Protein AF-A0A958XWA6-F1 (afdb_monomer_lite)

Secondary structure (DSSP, 8-state):
----------SSHHHHHHHHTTSPPGGGPPP-EEEEEEETTBGGGHHHHHHTHHHHTTTT-EEEEEEE-TTTTTTS-EEEEEEETTTHHHHHHHHHHHHHHHTSGGGTT-EEEEEEEEETTTHHHHHHHHHHHHHTTSS---GGGEEEEEE-TTS-HHHHHHHHTTT-SEEEEE--HHHHHHHGGGGG---TTSSEEEEEE---

Sequence (204 aa):
SNIYVDTLVSPSFTSSVAQIIQLPGVAGTENNLLIFEFSKNKPDRLVDIIDNFKLTRSVDFDMLILGSSERGYGLKQQIHIWITANDYHNANLMILLAYIILGHRDWSKGQIKIFAVYPEDTIQDEKERLFRLIEAGQLPISPNNIELITQKQELSVRSIVNEKSQDADLTIIGFREEMVKHAGKEIFEDYEAVGNVLFVNTAE

Radius of gyration: 17.5 Å; chains: 1; bounding box: 38×38×50 Å

Foldseek 3Di:
DPDDDDDDDDPDLLRVLLVVQPDADPPPDGAAADEAEDELVCRVCVLVVLVCVVVNLVRQHKYKYKHAYPCALPQLAEEEEEAEPPFLVQQQVLQVVVVVSCPDPSNVNHDYAYEYEYEPVCQVVVVVVVVVCVVVVVHVDDPVRYDYHYDDPVDDPLNVCLVPALVGSEYEYEDDPVCCVPVNSVVVHDNVSHHMYMYIDGGD

pLDDT: mean 90.89, std 5.84, range [53.5, 98.25]

Structure (mmCIF, N/CA/C/O backbone):
data_AF-A0A958XWA6-F1
#
_entry.id   AF-A0A958XWA6-F1
#
loop_
_atom_site.group_PDB
_atom_site.id
_atom_site.type_symbol
_atom_site.label_atom_id
_atom_site.label_alt_id
_atom_site.label_comp_id
_atom_site.label_asym_id
_atom_site.label_entity_id
_atom_site.label_seq_id
_atom_site.pdbx_PDB_ins_code
_atom_site.Cartn_x
_atom_site.Cartn_y
_atom_site.Cartn_z
_atom_site.occupancy
_atom_site.B_iso_or_equiv
_atom_site.auth_seq_id
_atom_site.auth_comp_id
_atom_site.auth_asym_id
_atom_site.auth_atom_id
_atom_site.pdbx_PDB_model_num
ATOM 1 N N . SER A 1 1 ? -1.198 19.281 -18.858 1.00 53.50 1 SER A N 1
ATOM 2 C CA . SER A 1 1 ? -1.075 17.864 -18.477 1.00 53.50 1 SER A CA 1
ATOM 3 C C . SER A 1 1 ? 0.385 17.642 -18.156 1.00 53.50 1 SER A C 1
ATOM 5 O O . SER A 1 1 ? 1.196 17.928 -19.026 1.00 53.50 1 SER A O 1
ATOM 7 N N . ASN A 1 2 ? 0.717 17.251 -16.925 1.00 79.19 2 ASN A N 1
ATOM 8 C CA . ASN A 1 2 ? 2.103 17.121 -16.444 1.00 79.19 2 ASN A CA 1
ATOM 9 C C . ASN A 1 2 ? 2.588 15.663 -16.541 1.00 79.19 2 ASN A C 1
ATOM 11 O O . ASN A 1 2 ? 3.310 15.190 -15.673 1.00 79.19 2 ASN A O 1
ATOM 15 N N . ILE A 1 3 ? 2.111 14.928 -17.549 1.00 84.25 3 ILE A N 1
ATOM 16 C CA . ILE A 1 3 ? 2.456 13.521 -17.766 1.00 84.25 3 ILE A CA 1
ATOM 17 C C . ILE A 1 3 ? 3.478 13.471 -18.894 1.00 84.25 3 ILE A C 1
ATOM 19 O O . ILE A 1 3 ? 3.210 13.966 -19.991 1.00 84.25 3 ILE A O 1
ATOM 23 N N . TYR A 1 4 ? 4.620 12.855 -18.612 1.00 86.12 4 TYR A N 1
ATOM 24 C CA . TYR A 1 4 ? 5.653 12.554 -19.591 1.00 86.12 4 TYR A CA 1
ATOM 25 C C . TYR A 1 4 ? 5.595 11.065 -19.902 1.00 86.12 4 TYR A C 1
ATOM 27 O O . TYR A 1 4 ? 5.497 10.241 -18.996 1.00 86.12 4 TYR A O 1
ATOM 35 N N . VAL A 1 5 ? 5.598 10.735 -21.188 1.00 89.25 5 VAL A N 1
ATOM 36 C CA . VAL A 1 5 ? 5.532 9.355 -21.666 1.00 89.25 5 VAL A CA 1
ATOM 37 C C . VAL A 1 5 ? 6.829 9.064 -22.395 1.00 89.25 5 VAL A C 1
ATOM 39 O O . VAL A 1 5 ? 7.195 9.807 -23.305 1.00 89.25 5 VAL A O 1
ATOM 42 N N . ASP A 1 6 ? 7.495 7.988 -21.993 1.00 87.12 6 ASP A N 1
ATOM 43 C CA . ASP A 1 6 ? 8.724 7.500 -22.612 1.00 87.12 6 ASP A CA 1
ATOM 44 C C . ASP A 1 6 ? 8.567 6.021 -22.999 1.00 87.12 6 ASP A C 1
ATOM 46 O O . ASP A 1 6 ? 7.671 5.325 -22.515 1.00 87.12 6 ASP A O 1
ATOM 50 N N . THR A 1 7 ? 9.394 5.534 -23.920 1.00 90.81 7 THR A N 1
ATOM 51 C CA . THR A 1 7 ? 9.387 4.142 -24.380 1.00 90.81 7 THR A CA 1
ATOM 52 C C . THR A 1 7 ? 10.801 3.590 -24.397 1.00 90.81 7 THR A C 1
ATOM 54 O O . THR A 1 7 ? 11.658 4.057 -25.141 1.00 90.81 7 THR A O 1
ATOM 57 N N . LEU A 1 8 ? 11.010 2.525 -23.627 1.00 90.12 8 LEU A N 1
ATOM 58 C CA . LEU A 1 8 ? 12.285 1.832 -23.514 1.00 90.12 8 LEU A CA 1
ATOM 59 C C . LEU A 1 8 ? 12.169 0.425 -24.110 1.00 90.12 8 LEU A C 1
ATOM 61 O O . LEU A 1 8 ? 11.324 -0.366 -23.693 1.00 90.12 8 LEU A O 1
ATOM 65 N N . VAL A 1 9 ? 13.031 0.098 -25.073 1.00 93.38 9 VAL A N 1
ATOM 66 C CA . VAL A 1 9 ? 13.139 -1.258 -25.630 1.00 93.38 9 VAL A CA 1
ATOM 67 C C . VAL A 1 9 ? 14.355 -1.929 -25.013 1.00 93.38 9 VAL A C 1
ATOM 69 O O . VAL A 1 9 ? 15.459 -1.398 -25.068 1.00 93.38 9 VAL A O 1
ATOM 72 N N . SER A 1 10 ? 14.153 -3.090 -24.400 1.00 92.88 10 SER A N 1
ATOM 73 C CA . SER A 1 10 ? 15.187 -3.784 -23.637 1.00 92.88 10 SER A CA 1
ATOM 74 C C . SER A 1 10 ? 15.047 -5.301 -23.744 1.00 92.88 10 SER A C 1
ATOM 76 O O . SER A 1 10 ? 13.936 -5.798 -23.939 1.00 92.88 10 SER A O 1
ATOM 78 N N . PRO A 1 11 ? 16.159 -6.053 -23.646 1.00 92.56 11 PRO A N 1
ATOM 79 C CA . PRO A 1 11 ? 16.166 -7.500 -23.859 1.00 92.56 11 PRO A CA 1
ATOM 80 C C . PRO A 1 11 ? 15.517 -8.301 -22.719 1.00 92.56 11 PRO A C 1
ATOM 82 O O . PRO A 1 11 ? 15.185 -9.467 -22.915 1.00 92.56 11 PRO A O 1
ATOM 85 N N . SER A 1 12 ? 15.346 -7.712 -21.531 1.00 92.94 12 SER A N 1
ATOM 86 C CA . SER A 1 12 ? 14.696 -8.350 -20.378 1.00 92.94 12 SER A CA 1
ATOM 87 C C . SER A 1 12 ? 14.061 -7.331 -19.430 1.00 92.94 12 SER A C 1
ATOM 89 O O . SER A 1 12 ? 14.477 -6.172 -19.396 1.00 92.94 12 SER A O 1
ATOM 91 N N . PHE A 1 13 ? 13.113 -7.777 -18.599 1.00 91.50 13 PHE A N 1
ATOM 92 C CA . PHE A 1 13 ? 12.485 -6.938 -17.572 1.00 91.50 13 PHE A CA 1
ATOM 93 C C . PHE A 1 13 ? 13.516 -6.335 -16.605 1.00 91.50 13 PHE A C 1
ATOM 95 O O . PHE A 1 13 ? 13.517 -5.127 -16.389 1.00 91.50 13 PHE A O 1
ATOM 102 N N . THR A 1 14 ? 14.470 -7.140 -16.125 1.00 92.50 14 THR A N 1
ATOM 103 C CA . THR A 1 14 ? 15.587 -6.675 -15.286 1.00 92.50 14 THR A CA 1
ATOM 104 C C . THR A 1 14 ? 16.382 -5.550 -15.936 1.00 92.50 14 THR A C 1
ATOM 106 O O . THR A 1 14 ? 16.666 -4.541 -15.295 1.00 92.50 14 THR A O 1
ATOM 109 N N . SER A 1 15 ? 16.721 -5.687 -17.223 1.00 93.06 15 SER A N 1
ATOM 110 C CA . SER A 1 15 ? 17.461 -4.640 -17.936 1.00 93.06 15 SER A CA 1
ATOM 111 C C . SER A 1 15 ? 16.638 -3.364 -18.122 1.00 93.06 15 SER A C 1
ATOM 113 O O . SER A 1 15 ? 17.211 -2.276 -18.085 1.00 93.06 15 SER A O 1
ATOM 115 N N . SER A 1 16 ? 15.312 -3.485 -18.263 1.00 92.88 16 SER A N 1
ATOM 116 C CA . SER A 1 16 ? 14.409 -2.335 -18.307 1.00 92.88 16 SER A CA 1
ATOM 117 C C . SER A 1 16 ? 14.377 -1.607 -16.970 1.00 92.88 16 SER A C 1
ATOM 119 O O . SER A 1 16 ? 14.557 -0.394 -16.939 1.00 92.88 16 SER A O 1
ATOM 121 N N . VAL A 1 17 ? 14.202 -2.339 -15.864 1.00 91.56 17 VAL A N 1
ATOM 122 C CA . VAL A 1 17 ? 14.202 -1.764 -14.511 1.00 91.56 17 VAL A CA 1
ATOM 123 C C . VAL A 1 17 ? 15.529 -1.059 -14.236 1.00 91.56 17 VAL A C 1
ATOM 125 O O . VAL A 1 17 ? 15.513 0.096 -13.825 1.00 91.56 17 VAL A O 1
ATOM 128 N N . ALA A 1 18 ? 16.664 -1.695 -14.550 1.00 91.19 18 ALA A N 1
ATOM 129 C CA . ALA A 1 18 ? 18.000 -1.117 -14.370 1.00 91.19 18 ALA A CA 1
ATOM 130 C C . ALA A 1 18 ? 18.192 0.212 -15.116 1.00 91.19 18 ALA A C 1
ATOM 132 O O . ALA A 1 18 ? 18.865 1.106 -14.611 1.00 91.19 18 ALA A O 1
ATOM 133 N N . GLN A 1 19 ? 17.618 0.341 -16.313 1.00 90.94 19 GLN A N 1
ATOM 134 C CA . GLN A 1 19 ? 17.687 1.579 -17.089 1.00 90.94 19 GLN A CA 1
ATOM 135 C C . GLN A 1 19 ? 16.737 2.641 -16.533 1.00 90.94 19 GLN A C 1
ATOM 137 O O . GLN A 1 19 ? 17.148 3.784 -16.373 1.00 90.94 19 GLN A O 1
ATOM 142 N N . ILE A 1 20 ? 15.497 2.269 -16.192 1.00 90.06 20 ILE A N 1
ATOM 143 C CA . ILE A 1 20 ? 14.474 3.201 -15.694 1.00 90.06 20 ILE A CA 1
ATOM 144 C C . ILE A 1 20 ? 14.907 3.860 -14.384 1.00 90.06 20 ILE A C 1
ATOM 146 O O . ILE A 1 20 ? 14.754 5.069 -14.245 1.00 90.06 20 ILE A O 1
ATOM 150 N N . ILE A 1 21 ? 15.489 3.105 -13.447 1.00 88.44 21 ILE A N 1
ATOM 151 C CA . ILE A 1 21 ? 15.942 3.671 -12.165 1.00 88.44 21 ILE A CA 1
ATOM 152 C C . ILE A 1 21 ? 17.076 4.694 -12.323 1.00 88.44 21 ILE A C 1
ATOM 154 O O . ILE A 1 21 ? 17.285 5.515 -11.438 1.00 88.44 21 ILE A O 1
ATOM 158 N N . GLN A 1 22 ? 17.802 4.657 -13.445 1.00 85.12 22 GLN A N 1
ATOM 159 C CA . GLN A 1 22 ? 18.872 5.605 -13.764 1.00 85.12 22 GLN A CA 1
ATOM 160 C C . GLN A 1 22 ? 18.371 6.814 -14.562 1.00 85.12 22 GLN A C 1
ATOM 162 O O . GLN A 1 22 ? 19.138 7.755 -14.781 1.00 85.12 22 GLN A O 1
ATOM 167 N N . LEU A 1 23 ? 17.117 6.801 -15.035 1.00 85.00 23 LEU A N 1
ATOM 168 C CA . LEU A 1 23 ? 16.581 7.919 -15.799 1.00 85.00 23 LEU A CA 1
ATOM 169 C C . LEU A 1 23 ? 16.413 9.136 -14.882 1.00 85.00 23 LEU A C 1
ATOM 171 O O . LEU A 1 23 ? 15.787 9.028 -13.822 1.00 85.00 23 LEU A O 1
ATOM 175 N N . PRO A 1 24 ? 16.930 10.309 -15.290 1.00 80.81 24 PRO A N 1
ATOM 176 C CA . PRO A 1 24 ? 16.697 11.530 -14.544 1.00 80.81 24 PRO A CA 1
ATOM 177 C C . PRO A 1 24 ? 15.202 11.839 -14.555 1.00 80.81 24 PRO A C 1
ATOM 179 O O . PRO A 1 24 ? 14.510 11.622 -15.554 1.00 80.81 24 PRO A O 1
ATOM 182 N N . GLY A 1 25 ? 14.697 12.365 -13.444 1.00 81.31 25 GLY A N 1
ATOM 183 C CA . GLY A 1 25 ? 13.327 12.846 -13.424 1.00 81.31 25 GLY A CA 1
ATOM 184 C C . GLY A 1 25 ? 13.161 14.086 -14.308 1.00 81.31 25 GLY A C 1
ATOM 185 O O . GLY A 1 25 ? 14.119 14.701 -14.796 1.00 81.31 25 GLY A O 1
ATOM 186 N N . VAL A 1 26 ? 11.910 14.431 -14.586 1.00 80.06 26 VAL A N 1
ATOM 187 C CA . VAL A 1 26 ? 11.597 15.473 -15.563 1.00 80.06 26 VAL A CA 1
ATOM 188 C C . VAL A 1 26 ? 11.589 16.848 -14.903 1.00 80.06 26 VAL A C 1
ATOM 190 O O . VAL A 1 26 ? 11.189 16.998 -13.757 1.00 80.06 26 VAL A O 1
ATOM 193 N N . ALA A 1 27 ? 12.011 17.878 -15.639 1.00 76.94 27 ALA A N 1
ATOM 194 C CA . ALA A 1 27 ? 11.966 19.275 -15.196 1.00 76.94 27 ALA A CA 1
ATOM 195 C C . ALA A 1 27 ? 12.793 19.584 -13.928 1.00 76.94 27 ALA A C 1
ATOM 197 O O . ALA A 1 27 ? 12.472 20.511 -13.188 1.00 76.94 27 ALA A O 1
ATOM 198 N N . GLY A 1 28 ? 13.887 18.845 -13.707 1.00 73.06 28 GLY A N 1
ATOM 199 C CA . GLY A 1 28 ? 14.827 19.100 -12.611 1.00 73.06 28 GLY A CA 1
ATOM 200 C C . GLY A 1 28 ? 14.387 18.550 -11.254 1.00 73.06 28 GLY A C 1
ATOM 201 O O . GLY A 1 28 ? 15.041 18.837 -10.257 1.00 73.06 28 GLY A O 1
ATOM 202 N N . THR A 1 29 ? 13.305 17.769 -11.205 1.00 79.12 29 THR A N 1
ATOM 203 C CA . THR A 1 29 ? 12.927 16.986 -10.023 1.00 79.12 29 THR A CA 1
ATOM 204 C C . THR A 1 29 ? 13.393 15.554 -10.199 1.00 79.12 29 THR A C 1
ATOM 206 O O . THR A 1 29 ? 13.187 14.986 -11.267 1.00 79.12 29 THR A O 1
ATOM 209 N N . GLU A 1 30 ? 13.991 14.967 -9.170 1.00 84.00 30 GLU A N 1
ATOM 210 C CA . GLU A 1 30 ? 14.346 13.548 -9.167 1.00 84.00 30 GLU A CA 1
ATOM 211 C C . GLU A 1 30 ? 13.093 12.674 -9.036 1.00 84.00 30 GLU A C 1
ATOM 213 O O . GLU A 1 30 ? 12.082 13.087 -8.463 1.00 84.00 30 GLU A O 1
ATOM 218 N N . ASN A 1 31 ? 13.155 11.463 -9.589 1.00 87.44 31 ASN A N 1
ATOM 219 C CA . ASN A 1 31 ? 12.149 10.447 -9.302 1.00 87.44 31 ASN A CA 1
ATOM 220 C C . ASN A 1 31 ? 12.345 9.990 -7.852 1.00 87.44 31 ASN A C 1
ATOM 222 O O . ASN A 1 31 ? 13.478 9.862 -7.407 1.00 87.44 31 ASN A O 1
ATOM 226 N N . ASN A 1 32 ? 11.262 9.761 -7.116 1.00 88.06 32 ASN A N 1
ATOM 227 C CA . ASN A 1 32 ? 11.315 9.323 -5.717 1.00 88.06 32 ASN A CA 1
ATOM 228 C C . ASN A 1 32 ? 10.487 8.061 -5.453 1.00 88.06 32 ASN A C 1
ATOM 230 O O . ASN A 1 32 ? 10.493 7.545 -4.341 1.00 88.06 32 ASN A O 1
ATOM 234 N N . LEU A 1 33 ? 9.738 7.591 -6.454 1.00 91.31 33 LEU A N 1
ATOM 235 C CA . LEU A 1 33 ? 8.771 6.520 -6.298 1.00 91.31 33 LEU A CA 1
ATOM 236 C C . LEU A 1 33 ? 8.651 5.704 -7.586 1.00 91.31 33 LEU A C 1
ATOM 238 O O . LEU A 1 33 ? 8.542 6.258 -8.683 1.00 91.31 33 LEU A O 1
ATOM 242 N N . LEU A 1 34 ? 8.628 4.381 -7.442 1.00 92.88 34 LEU A N 1
ATOM 243 C CA . LEU A 1 34 ? 8.458 3.420 -8.524 1.00 92.88 34 LEU A CA 1
ATOM 244 C C . LEU A 1 34 ? 7.193 2.589 -8.294 1.00 92.88 34 LEU A C 1
ATOM 246 O O . LEU A 1 34 ? 7.010 2.007 -7.227 1.00 92.88 34 LEU A O 1
ATOM 250 N N . ILE A 1 35 ? 6.322 2.522 -9.303 1.00 95.00 35 ILE A N 1
ATOM 251 C CA . ILE A 1 35 ? 5.070 1.755 -9.243 1.00 95.00 35 ILE A CA 1
ATOM 252 C C . ILE A 1 35 ? 5.141 0.587 -10.215 1.00 95.00 35 ILE A C 1
ATOM 254 O O . ILE A 1 35 ? 5.363 0.779 -11.410 1.00 95.00 35 ILE A O 1
ATOM 258 N N . PHE A 1 36 ? 4.872 -0.608 -9.706 1.00 95.31 36 PHE A N 1
ATOM 259 C CA . PHE A 1 36 ? 4.622 -1.801 -10.501 1.00 95.31 36 PHE A CA 1
ATOM 260 C C . PHE A 1 36 ? 3.163 -2.225 -10.400 1.00 95.31 36 PHE A C 1
ATOM 262 O O . PHE A 1 36 ? 2.474 -1.906 -9.434 1.00 95.31 36 PHE A O 1
ATOM 269 N N . GLU A 1 37 ? 2.704 -2.997 -11.377 1.00 95.75 37 GLU A N 1
ATOM 270 C CA . GLU A 1 37 ? 1.385 -3.617 -11.361 1.00 95.75 37 GLU A CA 1
ATOM 271 C C . GLU A 1 37 ? 1.508 -5.105 -11.694 1.00 95.75 37 GLU A C 1
ATOM 273 O O . GLU A 1 37 ? 2.261 -5.494 -12.591 1.00 95.75 37 GLU A O 1
ATOM 278 N N . PHE A 1 38 ? 0.724 -5.932 -11.005 1.00 95.81 38 PHE A N 1
ATOM 279 C CA . PHE A 1 38 ? 0.436 -7.300 -11.415 1.00 95.81 38 PHE A CA 1
ATOM 280 C C . PHE A 1 38 ? -1.067 -7.575 -11.315 1.00 95.81 38 PHE A C 1
ATOM 282 O O . PHE A 1 38 ? -1.765 -7.023 -10.467 1.00 95.81 38 PHE A O 1
ATOM 289 N N . SER A 1 39 ? -1.566 -8.473 -12.165 1.00 94.88 39 SER A N 1
ATOM 290 C CA . SER A 1 39 ? -2.948 -8.942 -12.073 1.00 94.88 39 SER A CA 1
ATOM 291 C C . SER A 1 39 ? -3.057 -10.036 -11.018 1.00 94.88 39 SER A C 1
ATOM 293 O O . SER A 1 39 ? -2.362 -11.048 -11.107 1.00 94.88 39 SER A O 1
ATOM 295 N N . LYS A 1 40 ? -3.989 -9.896 -10.072 1.00 93.69 40 LYS A N 1
ATOM 296 C CA . LYS A 1 40 ? -4.286 -10.938 -9.074 1.00 93.69 40 LYS A CA 1
ATOM 297 C C . LYS A 1 40 ? -4.842 -12.221 -9.702 1.00 93.69 40 LYS A C 1
ATOM 299 O O . LYS A 1 40 ? -4.642 -13.299 -9.161 1.00 93.69 40 LYS A O 1
ATOM 304 N N . ASN A 1 41 ? -5.491 -12.122 -10.865 1.00 91.31 41 ASN A N 1
ATOM 305 C CA . ASN A 1 41 ? -5.991 -13.287 -11.604 1.00 91.31 41 ASN A CA 1
ATOM 306 C C . ASN A 1 41 ? -4.888 -14.043 -12.346 1.00 91.31 41 ASN A C 1
ATOM 308 O O . ASN A 1 41 ? -5.034 -15.230 -12.635 1.00 91.31 41 ASN A O 1
ATOM 312 N N . LYS A 1 42 ? -3.813 -13.340 -12.716 1.00 92.12 42 LYS A N 1
ATOM 313 C CA . LYS A 1 42 ? -2.677 -13.904 -13.441 1.00 92.12 42 LYS A CA 1
ATOM 314 C C . LYS A 1 42 ? -1.365 -13.331 -12.892 1.00 92.12 42 LYS A C 1
ATOM 316 O O . LYS A 1 42 ? -0.739 -12.494 -13.550 1.00 92.12 42 LYS A O 1
ATOM 321 N N . PRO A 1 43 ? -0.937 -13.778 -11.697 1.00 92.50 43 PRO A N 1
ATOM 322 C CA . PRO A 1 43 ? 0.224 -13.228 -11.004 1.00 92.50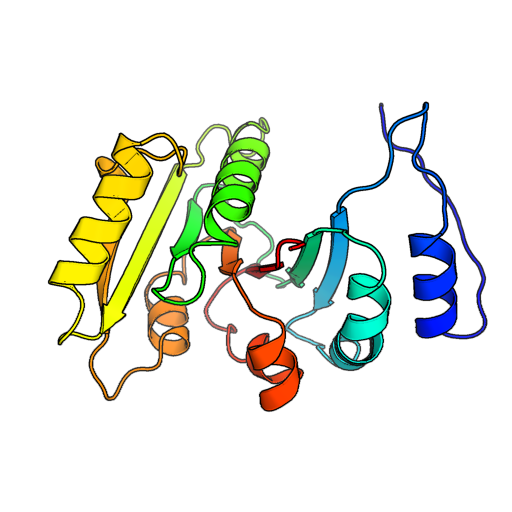 43 PRO A CA 1
ATOM 323 C C . PRO A 1 43 ? 1.567 -13.730 -11.563 1.00 92.50 43 PRO A C 1
ATOM 325 O O . PRO A 1 43 ? 2.596 -13.516 -10.936 1.00 92.50 43 PRO A O 1
ATOM 328 N N . ASP A 1 44 ? 1.601 -14.358 -12.747 1.00 90.00 44 ASP A N 1
ATOM 329 C CA . ASP A 1 44 ? 2.812 -14.948 -13.346 1.00 90.00 44 ASP A CA 1
ATOM 330 C C . ASP A 1 44 ? 4.007 -13.979 -13.390 1.00 90.00 44 ASP A C 1
ATOM 332 O O . ASP A 1 44 ? 5.146 -14.393 -13.212 1.00 90.00 44 ASP A O 1
ATOM 336 N N . ARG A 1 45 ? 3.748 -12.681 -13.607 1.00 87.06 45 ARG A N 1
ATOM 337 C CA . ARG A 1 45 ? 4.778 -11.627 -13.694 1.00 87.06 45 ARG A CA 1
ATOM 338 C C . ARG A 1 45 ? 5.159 -11.000 -12.356 1.00 87.06 45 ARG A C 1
ATOM 340 O O . ARG A 1 45 ? 6.061 -10.170 -12.312 1.00 87.06 45 ARG A O 1
ATOM 347 N N . LEU A 1 46 ? 4.496 -11.376 -11.264 1.00 93.75 46 LEU A N 1
ATOM 348 C CA . LEU A 1 46 ? 4.862 -10.898 -9.934 1.00 93.75 46 LEU A CA 1
ATOM 349 C C . LEU A 1 46 ? 6.298 -11.310 -9.593 1.00 93.75 46 LEU A C 1
ATOM 351 O O . LEU A 1 46 ? 7.039 -10.508 -9.037 1.00 93.75 46 LEU A O 1
ATOM 355 N N . VAL A 1 47 ? 6.717 -12.517 -9.994 1.00 92.50 47 VAL A N 1
ATOM 356 C CA . VAL A 1 47 ? 8.088 -12.998 -9.771 1.00 92.50 47 VAL A CA 1
ATOM 357 C C . VAL A 1 47 ? 9.131 -12.072 -10.398 1.00 92.50 47 VAL A C 1
ATOM 359 O O . VAL A 1 47 ? 10.116 -11.760 -9.742 1.00 92.50 47 VAL A O 1
ATOM 362 N N . ASP A 1 48 ? 8.868 -11.528 -11.592 1.00 92.38 48 ASP A N 1
ATOM 363 C CA . ASP A 1 48 ? 9.778 -10.584 -12.247 1.00 92.38 48 ASP A CA 1
ATOM 364 C C . ASP A 1 48 ? 9.936 -9.303 -11.413 1.00 92.38 48 ASP A C 1
ATOM 366 O O . ASP A 1 48 ? 11.032 -8.755 -11.309 1.00 92.38 48 ASP A O 1
ATOM 370 N N . ILE A 1 49 ? 8.861 -8.824 -10.779 1.00 93.44 49 ILE A N 1
ATOM 371 C CA . ILE A 1 49 ? 8.911 -7.660 -9.882 1.00 93.44 49 ILE A CA 1
ATOM 372 C C . ILE A 1 49 ? 9.729 -8.000 -8.626 1.00 93.44 49 ILE A C 1
ATOM 374 O O . ILE A 1 49 ? 10.584 -7.214 -8.220 1.00 93.44 49 ILE A O 1
ATOM 378 N N . ILE A 1 50 ? 9.506 -9.179 -8.036 1.00 92.94 50 ILE A N 1
ATOM 379 C CA . ILE A 1 50 ? 10.158 -9.598 -6.785 1.00 92.94 50 ILE A CA 1
ATOM 380 C C . ILE A 1 50 ? 11.648 -9.877 -6.979 1.00 92.94 50 ILE A C 1
ATOM 382 O O . ILE A 1 50 ? 12.466 -9.424 -6.178 1.00 92.94 50 ILE A O 1
ATOM 386 N N . ASP A 1 51 ? 12.025 -10.543 -8.067 1.00 90.31 51 ASP A N 1
ATOM 387 C CA . ASP A 1 51 ? 13.423 -10.828 -8.397 1.00 90.31 51 ASP A CA 1
ATOM 388 C C . ASP A 1 51 ? 14.230 -9.538 -8.606 1.00 90.31 51 ASP A C 1
ATOM 390 O O . ASP A 1 51 ? 15.428 -9.483 -8.317 1.00 90.31 51 ASP A O 1
ATOM 394 N N . ASN A 1 52 ? 13.564 -8.469 -9.052 1.00 89.94 52 ASN A N 1
ATOM 395 C CA . ASN A 1 52 ? 14.167 -7.155 -9.255 1.00 89.94 52 ASN A CA 1
ATOM 396 C C . ASN A 1 52 ? 14.018 -6.207 -8.055 1.00 89.94 52 ASN A C 1
ATOM 398 O O . ASN A 1 52 ? 14.550 -5.100 -8.101 1.00 89.94 52 ASN A O 1
ATOM 402 N N . PHE A 1 53 ? 13.399 -6.645 -6.955 1.00 88.25 53 PHE A N 1
ATOM 403 C CA . PHE A 1 53 ? 13.203 -5.829 -5.752 1.00 88.25 53 PHE A CA 1
ATOM 404 C C . PHE A 1 53 ? 14.525 -5.284 -5.183 1.00 88.25 53 PHE A C 1
ATOM 406 O O . PHE A 1 53 ? 14.630 -4.124 -4.795 1.00 88.25 53 PHE A O 1
ATOM 413 N N . LYS A 1 54 ? 15.591 -6.097 -5.178 1.00 84.56 54 LYS A N 1
ATOM 414 C CA . LYS A 1 54 ? 16.920 -5.655 -4.707 1.00 84.56 54 LYS A CA 1
ATOM 415 C C . LYS A 1 54 ? 17.533 -4.573 -5.593 1.00 84.56 54 LYS A C 1
ATOM 417 O O . LYS A 1 54 ? 18.257 -3.716 -5.100 1.00 84.56 54 LYS A O 1
ATOM 422 N N . LEU A 1 55 ? 17.274 -4.636 -6.897 1.00 85.19 55 LEU A N 1
ATOM 423 C CA . LEU A 1 55 ? 17.773 -3.651 -7.849 1.00 85.19 55 LEU A CA 1
ATOM 424 C C . LEU A 1 55 ? 17.043 -2.319 -7.656 1.00 85.19 55 LEU A C 1
ATOM 426 O O . LEU A 1 55 ? 17.686 -1.276 -7.627 1.00 85.19 55 LEU A O 1
ATOM 430 N N . THR A 1 56 ? 15.726 -2.344 -7.460 1.00 79.62 56 THR A N 1
ATOM 431 C CA . THR A 1 56 ? 14.941 -1.127 -7.215 1.00 79.62 56 THR A CA 1
ATOM 432 C C . THR A 1 56 ? 15.264 -0.479 -5.875 1.00 79.62 56 THR A C 1
ATOM 434 O O . THR A 1 56 ? 15.229 0.735 -5.800 1.00 79.62 56 THR A O 1
ATOM 437 N N . ARG A 1 57 ? 15.652 -1.252 -4.852 1.00 80.38 57 ARG A N 1
ATOM 438 C CA . ARG A 1 57 ? 16.133 -0.718 -3.561 1.00 80.38 57 ARG A CA 1
ATOM 439 C C . ARG A 1 57 ? 17.540 -0.122 -3.612 1.00 80.38 57 ARG A C 1
ATOM 441 O O . ARG A 1 57 ? 17.948 0.533 -2.667 1.00 80.38 57 ARG A O 1
ATOM 448 N N . SER A 1 58 ? 18.306 -0.372 -4.677 1.00 81.38 58 SER A N 1
ATOM 449 C CA . SER A 1 58 ? 19.647 0.219 -4.823 1.00 81.38 58 SER A CA 1
ATOM 450 C C . SER A 1 58 ? 19.618 1.720 -5.128 1.00 81.38 58 SER A C 1
ATOM 452 O O . SER A 1 58 ? 20.647 2.386 -5.032 1.00 81.38 58 SER A O 1
ATOM 454 N N . VAL A 1 59 ? 18.444 2.229 -5.497 1.00 77.50 59 VAL A N 1
ATOM 455 C CA . VAL A 1 59 ? 18.110 3.647 -5.541 1.00 77.50 59 VAL A CA 1
ATOM 456 C C . VAL A 1 59 ? 17.101 3.906 -4.424 1.00 77.50 59 VAL A C 1
ATOM 458 O O . VAL A 1 59 ? 16.218 3.077 -4.206 1.00 77.50 59 VAL A O 1
ATOM 461 N N . ASP A 1 60 ? 17.230 5.020 -3.708 1.00 85.25 60 ASP A N 1
ATOM 462 C CA . ASP A 1 60 ? 16.417 5.356 -2.527 1.00 85.25 60 ASP A CA 1
ATOM 463 C C . ASP A 1 60 ? 14.983 5.779 -2.916 1.00 85.25 60 ASP A C 1
ATOM 465 O O . ASP A 1 60 ? 14.509 6.865 -2.587 1.00 85.25 60 ASP A O 1
ATOM 469 N N . PHE A 1 61 ? 14.294 4.941 -3.698 1.00 90.31 61 PHE A N 1
ATOM 470 C CA . PHE A 1 61 ? 12.931 5.160 -4.168 1.00 90.31 61 PHE A CA 1
ATOM 471 C C . PHE A 1 61 ? 11.938 4.370 -3.324 1.00 90.31 61 PHE A C 1
ATOM 473 O O . PHE A 1 61 ? 12.127 3.182 -3.046 1.00 90.31 61 PHE A O 1
ATOM 480 N N . ASP A 1 62 ? 10.818 5.012 -3.010 1.00 93.12 62 ASP A N 1
ATOM 481 C CA . ASP A 1 62 ? 9.644 4.323 -2.501 1.00 93.12 62 ASP A CA 1
ATOM 482 C C . ASP A 1 62 ? 9.126 3.347 -3.565 1.00 93.12 62 ASP A C 1
ATOM 484 O O . ASP A 1 62 ? 9.051 3.667 -4.754 1.00 93.12 62 ASP A O 1
ATOM 488 N N . MET A 1 63 ? 8.731 2.146 -3.157 1.00 93.69 63 MET A N 1
ATOM 489 C CA . MET A 1 63 ? 8.220 1.128 -4.066 1.00 93.69 63 MET A CA 1
ATOM 490 C C . MET A 1 63 ? 6.758 0.833 -3.774 1.00 93.69 63 MET A C 1
ATOM 492 O O . MET A 1 63 ? 6.386 0.436 -2.667 1.00 93.69 63 MET A O 1
ATOM 496 N N . LEU A 1 64 ? 5.933 0.974 -4.807 1.00 96.69 64 LEU A N 1
ATOM 497 C CA . LEU A 1 64 ? 4.540 0.565 -4.787 1.00 96.69 64 LEU A CA 1
ATOM 498 C C . LEU A 1 64 ? 4.327 -0.622 -5.721 1.00 96.69 64 LEU A C 1
ATOM 500 O O . LEU A 1 64 ? 4.812 -0.635 -6.853 1.00 96.69 64 LEU A O 1
ATOM 504 N N . ILE A 1 65 ? 3.547 -1.600 -5.276 1.00 96.94 65 ILE A N 1
ATOM 505 C CA . ILE A 1 65 ? 3.102 -2.711 -6.116 1.00 96.94 65 ILE A CA 1
ATOM 506 C C . ILE A 1 65 ? 1.578 -2.750 -6.063 1.00 96.94 65 ILE A C 1
ATOM 508 O O . ILE A 1 65 ? 0.990 -2.957 -5.006 1.00 96.94 65 ILE A O 1
ATOM 512 N N . LEU A 1 66 ? 0.925 -2.535 -7.200 1.00 97.75 66 LEU A N 1
ATOM 513 C CA . LEU A 1 66 ? -0.521 -2.632 -7.336 1.00 97.75 66 LEU A CA 1
ATOM 514 C C . LEU A 1 66 ? -0.906 -4.054 -7.756 1.00 97.75 66 LEU A C 1
ATOM 516 O O . LEU A 1 66 ? -0.642 -4.470 -8.882 1.00 97.75 66 LEU A O 1
ATOM 520 N N . GLY A 1 67 ? -1.563 -4.785 -6.860 1.00 97.19 67 GLY A N 1
ATOM 521 C CA . GLY A 1 67 ? -2.291 -6.006 -7.188 1.00 97.19 67 GLY A CA 1
ATOM 522 C C . GLY A 1 67 ? -3.679 -5.650 -7.711 1.00 97.19 67 GLY A C 1
ATOM 523 O O . GLY A 1 67 ? -4.594 -5.393 -6.920 1.00 97.19 67 GLY A O 1
ATOM 524 N N . SER A 1 68 ? -3.840 -5.613 -9.033 1.00 95.62 68 SER A N 1
ATOM 525 C CA . SER A 1 68 ? -5.100 -5.243 -9.675 1.00 95.62 68 SER A CA 1
ATOM 526 C C . SER A 1 68 ? -6.087 -6.409 -9.732 1.00 95.62 68 SER A C 1
ATOM 528 O O . SER A 1 68 ? -5.727 -7.579 -9.885 1.00 95.62 68 SER A O 1
ATOM 530 N N . SER A 1 69 ? -7.366 -6.077 -9.574 1.00 93.38 69 SER A N 1
ATOM 531 C CA . SER A 1 69 ? -8.494 -7.005 -9.640 1.00 93.38 69 SER A CA 1
ATOM 532 C C . SER A 1 69 ? -9.492 -6.555 -10.707 1.00 93.38 69 SER A C 1
ATOM 534 O O . SER A 1 69 ? -9.651 -5.360 -10.955 1.00 93.38 69 SER A O 1
ATOM 536 N N . GLU A 1 70 ? -10.247 -7.492 -11.280 1.00 89.19 70 GLU A N 1
ATOM 537 C CA . GLU A 1 70 ? -11.303 -7.176 -12.265 1.00 89.19 70 GLU A CA 1
ATOM 538 C C . GLU A 1 70 ? -12.460 -6.370 -11.660 1.00 89.19 70 GLU A C 1
ATOM 540 O O . GLU A 1 70 ? -13.247 -5.769 -12.387 1.00 89.19 70 GLU A O 1
ATOM 545 N N . ARG A 1 71 ? -12.572 -6.331 -10.322 1.00 87.38 71 ARG A N 1
ATOM 546 C CA . ARG A 1 71 ? -13.534 -5.466 -9.621 1.00 87.38 71 ARG A CA 1
ATOM 547 C C . ARG A 1 71 ? -13.205 -3.979 -9.812 1.00 87.38 71 ARG A C 1
ATOM 549 O O . ARG A 1 71 ? -14.073 -3.131 -9.607 1.00 87.38 71 ARG A O 1
ATOM 556 N N . GLY A 1 72 ? -11.969 -3.655 -10.203 1.00 89.81 72 GLY A N 1
ATOM 557 C CA . GLY A 1 72 ? -11.486 -2.286 -10.314 1.00 89.81 72 GLY A CA 1
ATOM 558 C C . GLY A 1 72 ? -11.583 -1.544 -8.979 1.00 89.81 72 GLY A C 1
ATOM 559 O O . GLY A 1 72 ? -11.384 -2.127 -7.918 1.00 89.81 72 GLY A O 1
ATOM 560 N N . TYR A 1 73 ? -11.909 -0.253 -9.047 1.00 89.56 73 TYR A N 1
ATOM 561 C CA . TYR A 1 73 ? -12.086 0.623 -7.880 1.00 89.56 73 TYR A CA 1
ATOM 562 C C . TYR A 1 73 ? -13.562 0.818 -7.494 1.00 89.56 73 TYR A C 1
ATOM 564 O O . TYR A 1 73 ? -13.904 1.868 -6.955 1.00 89.56 73 TYR A O 1
ATOM 572 N N . GLY A 1 74 ? -14.438 -0.123 -7.868 1.00 88.00 74 GLY A N 1
ATOM 573 C CA . GLY A 1 74 ? -15.860 -0.122 -7.512 1.00 88.00 74 GLY A CA 1
ATOM 574 C C . GLY A 1 74 ? -16.554 1.242 -7.639 1.00 88.00 74 GLY A C 1
ATOM 575 O O . GLY A 1 74 ? -16.559 1.858 -8.708 1.00 88.00 74 GLY A O 1
ATOM 576 N N . LEU A 1 75 ? -17.161 1.703 -6.542 1.00 87.69 75 LEU A N 1
ATOM 577 C CA . LEU A 1 75 ? -17.873 2.985 -6.466 1.00 87.69 75 LEU A CA 1
ATOM 578 C C . LEU A 1 75 ? -16.968 4.152 -6.039 1.00 87.69 75 LEU A C 1
ATOM 580 O O . LEU A 1 75 ? -17.464 5.278 -5.949 1.00 87.69 75 LEU A O 1
ATOM 584 N N . LYS A 1 76 ? -15.671 3.899 -5.794 1.00 89.62 76 LYS A N 1
ATOM 585 C CA . LYS A 1 76 ? -14.674 4.884 -5.333 1.00 89.62 76 LYS A CA 1
ATOM 586 C C . LYS A 1 76 ? -15.101 5.588 -4.036 1.00 89.62 76 LYS A C 1
ATOM 588 O O . LYS A 1 76 ? -15.031 6.811 -3.906 1.00 89.62 76 LYS A O 1
ATOM 593 N N . GLN A 1 77 ? -15.596 4.803 -3.084 1.00 91.50 77 GLN A N 1
ATOM 594 C CA . GLN A 1 77 ? -16.131 5.238 -1.798 1.00 91.50 77 GLN A CA 1
ATOM 595 C C . GLN A 1 77 ? -15.250 4.863 -0.602 1.00 91.50 77 GLN A C 1
ATOM 597 O O . GLN A 1 77 ? -15.286 5.573 0.396 1.00 91.50 77 GLN A O 1
ATOM 602 N N . GLN A 1 78 ? -14.474 3.782 -0.661 1.00 94.56 78 GLN A N 1
ATOM 603 C CA . GLN A 1 78 ? -13.742 3.259 0.496 1.00 94.56 78 GLN A CA 1
ATOM 604 C C . GLN A 1 78 ? -12.270 3.011 0.164 1.00 94.56 78 GLN A C 1
ATOM 606 O O . GLN A 1 78 ? -11.943 2.144 -0.647 1.00 94.56 78 GLN A O 1
ATOM 611 N N . ILE A 1 79 ? -11.379 3.739 0.841 1.00 97.25 79 ILE A N 1
ATOM 612 C CA . ILE A 1 79 ? -9.947 3.427 0.887 1.00 97.25 79 ILE A CA 1
ATOM 613 C C . ILE A 1 79 ? -9.635 2.885 2.278 1.00 97.25 79 ILE A C 1
ATOM 615 O O . ILE A 1 79 ? -9.787 3.590 3.276 1.00 97.25 79 ILE A O 1
ATOM 619 N N . HIS A 1 80 ? -9.212 1.629 2.355 1.00 97.69 80 HIS A N 1
ATOM 620 C CA . HIS A 1 80 ? -8.796 0.999 3.604 1.00 97.69 80 HIS A CA 1
ATOM 621 C C . HIS A 1 80 ? -7.275 1.047 3.727 1.00 97.69 80 HIS A C 1
ATOM 623 O O . HIS A 1 80 ? -6.575 0.690 2.785 1.00 97.69 80 HIS A O 1
ATOM 629 N N . ILE A 1 81 ? -6.755 1.451 4.883 1.00 97.69 81 ILE A N 1
ATOM 630 C CA . ILE A 1 81 ? -5.319 1.432 5.189 1.00 97.69 81 ILE A CA 1
ATOM 631 C C . ILE A 1 81 ? -5.090 0.483 6.356 1.00 97.69 81 ILE A C 1
ATOM 633 O O . ILE A 1 81 ? -5.766 0.600 7.378 1.00 97.69 81 ILE A O 1
ATOM 637 N N . TRP A 1 82 ? -4.132 -0.428 6.216 1.00 97.12 82 TRP A N 1
ATOM 638 C CA . TRP A 1 82 ? -3.752 -1.367 7.267 1.00 97.12 82 TRP A CA 1
ATOM 639 C C . TRP A 1 82 ? -2.411 -0.979 7.867 1.00 97.12 82 TRP A C 1
ATOM 641 O O . TRP A 1 82 ? -1.415 -0.924 7.156 1.00 97.12 82 TRP A O 1
ATOM 651 N N . ILE A 1 83 ? -2.403 -0.729 9.176 1.00 94.25 83 ILE A N 1
ATOM 652 C CA . ILE A 1 83 ? -1.200 -0.450 9.962 1.00 94.25 83 ILE A CA 1
ATOM 653 C C . ILE A 1 83 ? -0.958 -1.632 10.895 1.00 94.25 83 ILE A C 1
ATOM 655 O O . ILE A 1 83 ? -1.873 -2.108 11.574 1.00 94.25 83 ILE A O 1
ATOM 659 N N . THR A 1 84 ? 0.284 -2.101 10.939 1.00 91.06 84 THR A N 1
ATOM 660 C CA . THR A 1 84 ? 0.706 -3.168 11.856 1.00 91.06 84 THR A CA 1
ATOM 661 C C . THR A 1 84 ? 1.862 -2.687 12.727 1.00 91.06 84 THR A C 1
ATOM 663 O O . THR A 1 84 ? 2.563 -1.736 12.375 1.00 91.06 84 THR A O 1
ATOM 666 N N . ALA A 1 85 ? 2.138 -3.384 13.836 1.00 82.06 85 ALA A N 1
ATOM 667 C CA . ALA A 1 85 ? 3.297 -3.079 14.692 1.00 82.06 85 ALA A CA 1
ATOM 668 C C . ALA A 1 85 ? 4.624 -3.079 13.902 1.00 82.06 85 ALA A C 1
ATOM 670 O O . ALA A 1 85 ? 5.596 -2.397 14.246 1.00 82.06 85 ALA A O 1
ATOM 671 N N . ASN A 1 86 ? 4.635 -3.828 12.797 1.00 77.88 86 ASN A N 1
ATOM 672 C CA . ASN A 1 86 ? 5.765 -4.001 11.914 1.00 77.88 86 ASN A CA 1
ATOM 673 C C . ASN A 1 86 ? 5.762 -3.039 10.716 1.00 77.88 86 ASN A C 1
ATOM 675 O O . ASN A 1 86 ? 6.596 -3.219 9.845 1.00 77.88 86 ASN A O 1
ATOM 679 N N . ASP A 1 87 ? 4.918 -2.014 10.590 1.00 79.31 87 ASP A N 1
ATOM 680 C CA . ASP A 1 87 ? 4.976 -1.183 9.366 1.00 79.31 87 ASP A CA 1
ATOM 681 C C . ASP A 1 87 ? 4.760 0.322 9.533 1.00 79.31 87 ASP A C 1
ATOM 683 O O . ASP A 1 87 ? 4.630 1.026 8.534 1.00 79.31 87 ASP A O 1
ATOM 687 N N . TYR A 1 88 ? 4.860 0.850 10.757 1.00 84.00 88 TYR A N 1
ATOM 688 C CA . TYR A 1 88 ? 4.764 2.297 11.007 1.00 84.00 88 TYR A CA 1
ATOM 689 C C . TYR A 1 88 ? 5.650 3.165 10.105 1.00 84.00 88 TYR A C 1
ATOM 691 O O . TYR A 1 88 ? 5.298 4.307 9.831 1.00 84.00 88 TYR A O 1
ATOM 699 N N . HIS A 1 89 ? 6.784 2.634 9.643 1.00 86.69 89 HIS A N 1
ATOM 700 C CA . HIS A 1 89 ? 7.660 3.320 8.696 1.00 86.69 89 HIS A CA 1
ATOM 701 C C . HIS A 1 89 ? 6.948 3.619 7.361 1.00 86.69 89 HIS A C 1
ATOM 703 O O . HIS A 1 89 ? 6.977 4.753 6.891 1.00 86.69 89 HIS A O 1
ATOM 709 N N . ASN A 1 90 ? 6.194 2.652 6.830 1.00 92.88 90 ASN A N 1
ATOM 710 C CA . ASN A 1 90 ? 5.408 2.815 5.606 1.00 92.88 90 ASN A CA 1
ATOM 711 C C . ASN A 1 90 ? 4.153 3.678 5.824 1.00 92.88 90 ASN A C 1
ATOM 713 O O . ASN A 1 90 ? 3.632 4.265 4.873 1.00 92.88 90 ASN A O 1
ATOM 717 N N . ALA A 1 91 ? 3.640 3.744 7.061 1.00 93.31 91 ALA A N 1
ATOM 718 C CA . ALA A 1 91 ? 2.330 4.320 7.369 1.00 93.31 91 ALA A CA 1
ATOM 719 C C . ALA A 1 91 ? 2.161 5.751 6.853 1.00 93.31 91 ALA A C 1
ATOM 721 O O . ALA A 1 91 ? 1.113 6.078 6.296 1.00 93.31 91 ALA A O 1
ATOM 722 N N . ASN A 1 92 ? 3.200 6.580 6.952 1.00 92.38 92 ASN A N 1
ATOM 723 C CA . ASN A 1 92 ? 3.154 7.952 6.455 1.00 92.38 92 ASN A CA 1
ATOM 724 C C . ASN A 1 92 ? 2.859 8.046 4.963 1.00 92.38 92 ASN A C 1
ATOM 726 O O . ASN A 1 92 ? 1.940 8.767 4.566 1.00 92.38 92 ASN A O 1
ATOM 730 N N . LEU A 1 93 ? 3.596 7.295 4.145 1.00 94.62 93 LEU A N 1
ATOM 731 C CA . LEU A 1 93 ? 3.371 7.283 2.706 1.00 94.62 93 LEU A CA 1
ATOM 732 C C . LEU A 1 93 ? 2.006 6.672 2.373 1.00 94.62 93 LEU A C 1
ATOM 734 O O . LEU A 1 93 ? 1.284 7.227 1.550 1.00 94.62 93 LEU A O 1
ATOM 738 N N . MET A 1 94 ? 1.608 5.587 3.045 1.00 96.88 94 MET A N 1
ATOM 739 C CA . MET A 1 94 ? 0.290 4.968 2.844 1.00 96.88 94 MET A CA 1
ATOM 740 C C . MET A 1 94 ? -0.857 5.960 3.069 1.00 96.88 94 MET A C 1
ATOM 742 O O . MET A 1 94 ? -1.771 6.067 2.250 1.00 96.88 94 MET A O 1
ATOM 746 N N . ILE A 1 95 ? -0.789 6.713 4.168 1.00 95.31 95 ILE A N 1
ATOM 747 C CA . ILE A 1 95 ? -1.772 7.736 4.526 1.00 95.31 95 ILE A CA 1
ATOM 748 C C . ILE A 1 95 ? -1.755 8.878 3.508 1.00 95.31 95 ILE A C 1
ATOM 750 O O . ILE A 1 95 ? -2.811 9.290 3.025 1.00 95.31 95 ILE A O 1
ATOM 754 N N . LEU A 1 96 ? -0.569 9.379 3.156 1.00 95.12 96 LEU A N 1
ATOM 755 C CA . LEU A 1 96 ? -0.424 10.459 2.185 1.00 95.12 96 LEU A CA 1
ATOM 756 C C . LEU A 1 96 ? -1.011 10.070 0.821 1.00 95.12 96 LEU A C 1
ATOM 758 O O . LEU A 1 96 ? -1.788 10.835 0.249 1.00 95.12 96 LEU A O 1
ATOM 762 N N . LEU A 1 97 ? -0.699 8.868 0.327 1.00 96.69 97 LEU A N 1
ATOM 763 C CA . LEU A 1 97 ? -1.245 8.329 -0.919 1.00 96.69 97 LEU A CA 1
ATOM 764 C C . LEU A 1 97 ? -2.771 8.247 -0.868 1.00 96.69 97 LEU A C 1
ATOM 766 O O . LEU A 1 97 ? -3.434 8.676 -1.813 1.00 96.69 97 LEU A O 1
ATOM 770 N N . ALA A 1 98 ? -3.341 7.767 0.239 1.00 96.50 98 ALA A N 1
ATOM 771 C CA . ALA A 1 98 ? -4.788 7.711 0.406 1.00 96.50 98 ALA A CA 1
ATOM 772 C C . ALA A 1 98 ? -5.435 9.101 0.311 1.00 96.50 98 ALA A C 1
ATOM 774 O O . ALA A 1 98 ? -6.426 9.258 -0.400 1.00 96.50 98 ALA A O 1
ATOM 775 N N . TYR A 1 99 ? -4.864 10.122 0.959 1.00 95.00 99 TYR A N 1
ATOM 776 C CA . TYR A 1 99 ? -5.371 11.496 0.869 1.00 95.00 99 TYR A CA 1
ATOM 777 C C . TYR A 1 99 ? -5.217 12.101 -0.532 1.00 95.00 99 TYR A C 1
ATOM 779 O O . TYR A 1 99 ? -6.128 12.789 -0.994 1.00 95.00 99 TYR A O 1
ATOM 787 N N . ILE A 1 100 ? -4.109 11.828 -1.233 1.00 95.12 100 ILE A N 1
ATOM 788 C CA . ILE A 1 100 ? -3.908 12.268 -2.623 1.00 95.12 100 ILE A CA 1
ATOM 789 C C . ILE A 1 100 ? -4.976 11.654 -3.537 1.00 95.12 100 ILE A C 1
ATOM 791 O O . ILE A 1 100 ? -5.598 12.370 -4.324 1.00 95.12 100 ILE A O 1
ATOM 795 N N . ILE A 1 101 ? -5.223 10.346 -3.412 1.00 95.69 101 ILE A N 1
ATOM 796 C CA . ILE A 1 101 ? -6.242 9.633 -4.195 1.00 95.69 101 ILE A CA 1
ATOM 797 C C . ILE A 1 101 ? -7.637 10.174 -3.868 1.00 95.69 101 ILE A C 1
ATOM 799 O O . ILE A 1 101 ? -8.406 10.480 -4.781 1.00 95.69 101 ILE A O 1
ATOM 803 N N . LEU A 1 102 ? -7.940 10.360 -2.580 1.00 94.62 102 LEU A N 1
ATOM 804 C CA . LEU A 1 102 ? -9.212 10.906 -2.111 1.00 94.62 102 LEU A CA 1
ATOM 805 C C . LEU A 1 102 ? -9.466 12.334 -2.625 1.00 94.62 102 LEU A C 1
ATOM 807 O O . LEU A 1 102 ? -10.607 12.706 -2.887 1.00 94.62 102 LEU A O 1
ATOM 811 N N . GLY A 1 103 ? -8.409 13.127 -2.819 1.00 94.31 103 GLY A N 1
ATOM 812 C CA . GLY A 1 103 ? -8.490 14.474 -3.387 1.00 94.31 103 GLY A CA 1
ATOM 813 C C . GLY A 1 103 ? -8.931 14.519 -4.857 1.00 94.31 103 GLY A C 1
ATOM 814 O O . GLY A 1 103 ? -9.280 15.589 -5.363 1.00 94.31 103 GLY A O 1
ATOM 815 N N . HIS A 1 104 ? -8.944 13.387 -5.568 1.00 94.75 104 HIS A N 1
ATOM 816 C CA . HIS A 1 104 ? -9.429 13.324 -6.942 1.00 94.75 104 HIS A CA 1
ATOM 817 C C . HIS A 1 104 ? -10.964 13.397 -7.002 1.00 94.75 104 HIS A C 1
ATOM 819 O O . HIS A 1 104 ? -11.666 12.756 -6.226 1.00 94.75 104 HIS A O 1
ATOM 825 N N . ARG A 1 105 ? -11.518 14.112 -7.993 1.00 94.69 105 ARG A N 1
ATOM 826 C CA . ARG A 1 105 ? -12.977 14.332 -8.141 1.00 94.69 105 ARG A CA 1
ATOM 827 C C . ARG A 1 105 ? -13.819 13.050 -8.134 1.00 94.69 105 ARG A C 1
ATOM 829 O O . ARG A 1 105 ? -14.935 13.050 -7.615 1.00 94.69 105 ARG A O 1
ATOM 836 N N . ASP A 1 106 ? -13.287 11.967 -8.694 1.00 94.69 106 ASP A N 1
ATOM 837 C CA . ASP A 1 106 ? -13.982 10.677 -8.745 1.00 94.69 106 ASP A CA 1
ATOM 838 C C . ASP A 1 106 ? -14.152 10.050 -7.353 1.00 94.69 106 ASP A C 1
ATOM 840 O O . ASP A 1 106 ? -15.062 9.254 -7.162 1.00 94.69 106 ASP A O 1
ATOM 844 N N . TRP A 1 107 ? -13.303 10.433 -6.396 1.00 96.12 107 TRP A N 1
ATOM 845 C CA . TRP A 1 107 ? -13.336 10.021 -4.994 1.00 96.12 107 TRP A CA 1
ATOM 846 C C . TRP A 1 107 ? -13.981 11.087 -4.095 1.00 96.12 107 TRP A C 1
ATOM 848 O O . TRP A 1 107 ? -13.829 11.056 -2.881 1.00 96.12 107 TRP A O 1
ATOM 858 N N . SER A 1 108 ? -14.748 12.025 -4.663 1.00 92.31 108 SER A N 1
ATOM 859 C CA . SER A 1 108 ? -15.388 13.127 -3.915 1.00 92.31 108 SER A CA 1
ATOM 860 C C . SER A 1 108 ? -16.334 12.682 -2.792 1.00 92.31 108 SER A C 1
ATOM 862 O O . SER A 1 108 ? -16.605 13.459 -1.880 1.00 92.31 108 SER A O 1
ATOM 864 N N . LYS A 1 109 ? -16.849 11.449 -2.858 1.00 92.75 109 LYS A N 1
ATOM 865 C CA . LYS A 1 109 ? -17.659 10.808 -1.804 1.00 92.75 109 LYS A CA 1
ATOM 866 C C . LYS A 1 109 ? -16.898 9.716 -1.049 1.00 92.75 109 LYS A C 1
ATOM 868 O O . LYS A 1 109 ? -17.506 8.965 -0.293 1.00 92.75 109 LYS A O 1
ATOM 873 N N . GLY A 1 110 ? -15.605 9.592 -1.316 1.00 94.19 110 GLY A N 1
ATOM 874 C CA . GLY A 1 110 ? -14.738 8.622 -0.686 1.00 94.19 110 GLY A CA 1
ATOM 875 C C . GLY A 1 110 ? -14.533 8.916 0.791 1.00 94.19 110 GLY A C 1
ATOM 876 O O . GLY A 1 110 ? -14.651 10.054 1.249 1.00 94.19 110 GLY A O 1
ATOM 877 N N . GLN A 1 111 ? -14.168 7.881 1.529 1.00 94.44 111 GLN A N 1
ATOM 878 C CA . GLN A 1 111 ? -13.670 7.988 2.886 1.00 94.44 111 GLN A CA 1
ATOM 879 C C . GLN A 1 111 ? -12.465 7.070 3.074 1.00 94.44 111 GLN A C 1
ATOM 881 O O . GLN A 1 111 ? -12.334 6.032 2.421 1.00 94.44 111 GLN A O 1
ATOM 886 N N . ILE A 1 112 ? -11.584 7.480 3.981 1.00 95.56 112 ILE A N 1
ATOM 887 C CA . ILE A 1 112 ? -10.433 6.690 4.405 1.00 95.56 112 ILE A CA 1
ATOM 888 C C . ILE A 1 112 ? -10.791 6.036 5.734 1.00 95.56 112 ILE A C 1
ATOM 890 O O . ILE A 1 112 ? -11.185 6.727 6.676 1.00 95.56 112 ILE A O 1
ATOM 894 N N . LYS A 1 113 ? -10.617 4.719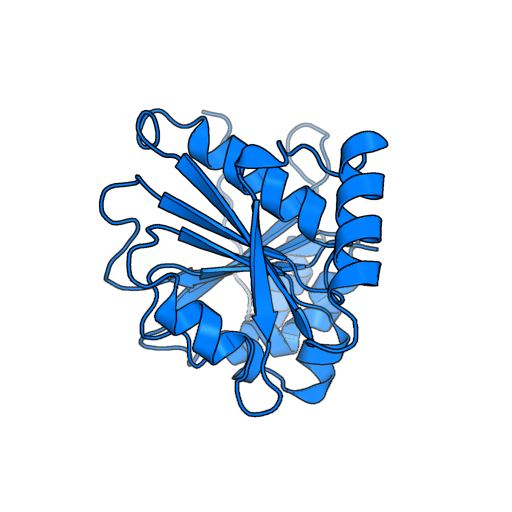 5.814 1.00 95.62 113 LYS A N 1
ATOM 895 C CA . LYS A 1 113 ? -10.733 3.951 7.051 1.00 95.62 113 LYS A CA 1
ATOM 896 C C . LYS A 1 113 ? -9.396 3.304 7.373 1.00 95.62 113 LYS A C 1
ATOM 898 O O . LYS A 1 113 ? -8.789 2.671 6.513 1.00 95.62 113 LYS A O 1
ATOM 903 N N . ILE A 1 114 ? -8.940 3.466 8.607 1.00 95.81 114 ILE A N 1
ATOM 904 C CA . ILE A 1 114 ? -7.650 2.948 9.053 1.00 95.81 114 ILE A CA 1
ATOM 905 C C . ILE A 1 114 ? -7.908 1.805 10.018 1.00 95.81 114 ILE A C 1
ATOM 907 O O . ILE A 1 114 ? -8.637 1.964 10.993 1.00 95.81 114 ILE A O 1
ATOM 911 N N . PHE A 1 115 ? -7.299 0.660 9.754 1.00 96.62 115 PHE A N 1
ATOM 912 C CA . PHE A 1 115 ? -7.317 -0.494 10.635 1.00 96.62 115 PHE A CA 1
ATOM 913 C C . PHE A 1 115 ? -5.928 -0.674 11.220 1.00 96.62 115 PHE A C 1
ATOM 915 O O . PHE A 1 115 ? -4.963 -0.846 10.477 1.00 96.62 115 PHE A O 1
ATOM 922 N N . ALA A 1 116 ? -5.824 -0.636 12.545 1.00 95.25 116 ALA A N 1
ATOM 923 C CA . ALA A 1 116 ? -4.576 -0.932 13.232 1.00 95.25 116 ALA A CA 1
ATOM 924 C C . ALA A 1 116 ? -4.713 -2.281 13.936 1.00 95.25 116 ALA A C 1
ATOM 926 O O . ALA A 1 116 ? -5.559 -2.435 14.819 1.00 95.25 116 ALA A O 1
ATOM 927 N N . VAL A 1 117 ? -3.926 -3.264 13.505 1.00 94.88 117 VAL A N 1
ATOM 928 C CA . VAL A 1 117 ? -4.028 -4.647 13.982 1.00 94.88 117 VAL A CA 1
ATOM 929 C C . VAL A 1 117 ? -2.816 -5.019 14.822 1.00 94.88 117 VAL A C 1
ATOM 931 O O . VAL A 1 117 ? -1.677 -4.932 14.359 1.00 94.88 117 VAL A O 1
ATOM 934 N N . TYR A 1 118 ? -3.075 -5.449 16.057 1.00 94.50 118 TYR A N 1
ATOM 935 C CA . TYR A 1 118 ? -2.037 -5.788 17.028 1.00 94.50 118 TYR A CA 1
ATOM 936 C C . TYR A 1 118 ? -2.372 -7.083 17.778 1.00 94.50 118 TYR A C 1
ATOM 938 O O . TYR A 1 118 ? -3.552 -7.333 18.053 1.00 94.50 118 TYR A O 1
ATOM 946 N N . PRO A 1 119 ? -1.362 -7.897 18.133 1.00 92.44 119 PRO A N 1
ATOM 947 C CA . PRO A 1 119 ? -1.538 -9.038 19.026 1.00 92.44 119 PRO A CA 1
ATOM 948 C C . PRO A 1 119 ? -2.189 -8.650 20.363 1.00 92.44 119 PRO A C 1
ATOM 950 O O . PRO A 1 119 ? -1.967 -7.557 20.885 1.00 92.44 119 PRO A O 1
ATOM 953 N N . GLU A 1 120 ? -3.005 -9.546 20.924 1.00 90.75 120 GLU A N 1
ATOM 954 C CA . GLU A 1 120 ? -3.768 -9.301 22.163 1.00 90.75 120 GLU A CA 1
ATOM 955 C C . GLU A 1 120 ? -2.894 -8.927 23.368 1.00 90.75 120 GLU A C 1
ATOM 957 O O . GLU A 1 120 ? -3.286 -8.097 24.184 1.00 90.75 120 GLU A O 1
ATOM 962 N N . ASP A 1 121 ? -1.694 -9.490 23.447 1.00 91.56 121 ASP A N 1
ATOM 963 C CA . ASP A 1 121 ? -0.715 -9.255 24.505 1.00 91.56 121 ASP A CA 1
ATOM 964 C C . ASP A 1 121 ? -0.019 -7.888 24.412 1.00 91.56 121 ASP A C 1
ATOM 966 O O . ASP A 1 121 ? 0.449 -7.380 25.427 1.00 91.56 121 ASP A O 1
ATOM 970 N N . THR A 1 122 ? 0.023 -7.272 23.227 1.00 92.12 122 THR A N 1
ATOM 971 C CA . THR A 1 122 ? 0.757 -6.015 22.971 1.00 92.12 122 THR A CA 1
ATOM 972 C C . THR A 1 122 ? -0.138 -4.848 22.552 1.00 92.12 122 THR A C 1
ATOM 974 O O . THR A 1 122 ? 0.338 -3.722 22.405 1.00 92.12 122 THR A O 1
ATOM 977 N N . ILE A 1 123 ? -1.449 -5.072 22.398 1.00 92.25 123 ILE A N 1
ATOM 978 C CA . ILE A 1 123 ? -2.381 -4.078 21.847 1.00 92.25 123 ILE A CA 1
ATOM 979 C C . ILE A 1 123 ? -2.402 -2.758 22.621 1.00 92.25 123 ILE A C 1
ATOM 981 O O . ILE A 1 123 ? -2.578 -1.704 22.012 1.00 92.25 123 ILE A O 1
ATOM 985 N N . GLN A 1 124 ? -2.227 -2.789 23.944 1.00 92.75 124 GLN A N 1
ATOM 986 C CA . GLN A 1 124 ? -2.247 -1.574 24.759 1.00 92.75 124 GLN A CA 1
ATOM 987 C C . GLN A 1 124 ? -1.003 -0.710 24.503 1.00 92.75 124 GLN A C 1
ATOM 989 O O . GLN A 1 124 ? -1.140 0.488 24.254 1.00 92.75 124 GLN A O 1
ATOM 994 N N . ASP A 1 125 ? 0.181 -1.322 24.477 1.00 93.75 125 ASP A N 1
ATOM 995 C CA . ASP A 1 125 ? 1.445 -0.626 24.216 1.00 93.75 125 ASP A CA 1
ATOM 996 C C . ASP A 1 125 ? 1.493 -0.078 22.782 1.00 93.75 125 ASP A C 1
ATOM 998 O O . ASP A 1 125 ? 1.885 1.070 22.548 1.00 93.75 125 ASP A O 1
ATOM 1002 N N . GLU A 1 126 ? 1.038 -0.876 21.812 1.00 93.75 126 GLU A N 1
ATOM 1003 C CA . GLU A 1 126 ? 0.974 -0.480 20.404 1.00 93.75 126 GLU A CA 1
ATOM 1004 C C . GLU A 1 126 ? -0.065 0.614 20.154 1.00 93.75 126 GLU A C 1
ATOM 1006 O O . GLU A 1 126 ? 0.183 1.556 19.400 1.00 93.75 126 GLU A O 1
ATOM 1011 N N . LYS A 1 127 ? -1.200 0.571 20.858 1.00 92.19 127 LYS A N 1
ATOM 1012 C CA . LYS A 1 127 ? -2.158 1.675 20.872 1.00 92.19 127 LYS A CA 1
ATOM 1013 C C . LYS A 1 127 ? -1.486 2.952 21.371 1.00 92.19 127 LYS A C 1
ATOM 1015 O O . LYS A 1 127 ? -1.499 3.957 20.668 1.00 92.19 127 LYS A O 1
ATOM 1020 N N . GLU A 1 128 ? -0.869 2.938 22.548 1.00 93.31 128 GLU A N 1
ATOM 1021 C CA . GLU A 1 128 ? -0.208 4.128 23.104 1.00 93.31 128 GLU A CA 1
ATOM 1022 C C . GLU A 1 128 ? 0.903 4.663 22.193 1.00 93.31 128 GLU A C 1
ATOM 1024 O O . GLU A 1 128 ? 1.085 5.874 22.056 1.00 93.31 128 GLU A O 1
ATOM 1029 N N . ARG A 1 129 ? 1.641 3.776 21.523 1.00 92.31 129 ARG A N 1
ATOM 1030 C CA . ARG A 1 129 ? 2.619 4.153 20.501 1.00 92.31 129 ARG A CA 1
ATOM 1031 C C . ARG A 1 129 ? 1.964 4.851 19.309 1.00 92.31 129 ARG A C 1
ATOM 1033 O O . ARG A 1 129 ? 2.408 5.942 18.957 1.00 92.31 129 ARG A O 1
ATOM 1040 N N . LEU A 1 130 ? 0.913 4.274 18.725 1.00 91.62 130 LEU A N 1
ATOM 1041 C CA . LEU A 1 130 ? 0.181 4.867 17.604 1.00 91.62 130 LEU A CA 1
ATOM 1042 C C . LEU A 1 130 ? -0.348 6.265 17.954 1.00 91.62 130 LEU A C 1
ATOM 1044 O O . LEU A 1 130 ? -0.136 7.209 17.196 1.00 91.62 130 LEU A O 1
ATOM 1048 N N . PHE A 1 131 ? -0.979 6.422 19.120 1.00 91.88 131 PHE A N 1
ATOM 1049 C CA . PHE A 1 131 ? -1.502 7.716 19.567 1.00 91.88 131 PHE A CA 1
ATOM 1050 C C . PHE A 1 131 ? -0.394 8.755 19.767 1.00 91.88 131 PHE A C 1
ATOM 1052 O O . PHE A 1 131 ? -0.547 9.888 19.317 1.00 91.88 131 PHE A O 1
ATOM 1059 N N . ARG A 1 132 ? 0.757 8.371 20.336 1.00 93.19 132 ARG A N 1
ATOM 1060 C CA . ARG A 1 132 ? 1.917 9.272 20.447 1.00 93.19 132 ARG A CA 1
ATOM 1061 C C . ARG A 1 132 ? 2.422 9.750 19.088 1.00 93.19 132 ARG A C 1
ATOM 1063 O O . ARG A 1 132 ? 2.759 10.921 18.954 1.00 93.19 132 ARG A O 1
ATOM 1070 N N . LEU A 1 133 ? 2.471 8.871 18.085 1.00 91.00 133 LEU A N 1
ATOM 1071 C CA . LEU A 1 133 ? 2.884 9.250 16.728 1.00 91.00 133 LEU A CA 1
ATOM 1072 C C . LEU A 1 133 ? 1.905 10.256 16.100 1.00 91.00 133 LEU A C 1
ATOM 1074 O O . LEU A 1 133 ? 2.335 11.205 15.446 1.00 91.00 133 LEU A O 1
ATOM 1078 N N . ILE A 1 134 ? 0.603 10.083 16.338 1.00 91.44 134 ILE A N 1
ATOM 1079 C CA . ILE A 1 134 ? -0.435 11.014 15.877 1.00 91.44 134 ILE A CA 1
ATOM 1080 C C . ILE A 1 134 ? -0.300 12.372 16.579 1.00 91.44 134 ILE A C 1
ATOM 1082 O O . ILE A 1 134 ? -0.256 13.405 15.915 1.00 91.44 134 ILE A O 1
ATOM 1086 N N . GLU A 1 135 ? -0.188 12.384 17.910 1.00 92.25 135 GLU A N 1
ATOM 1087 C C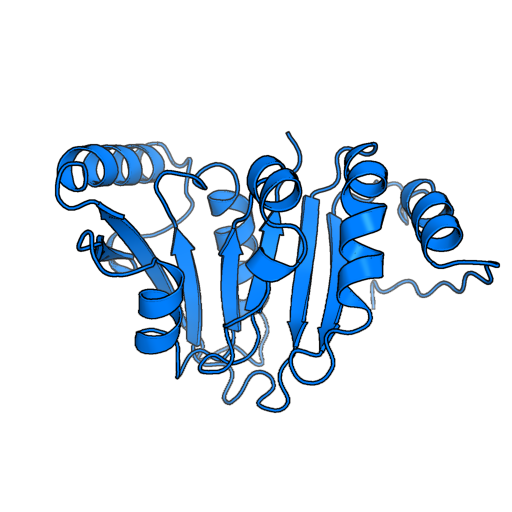A . GLU A 1 135 ? -0.051 13.614 18.705 1.00 92.25 135 GLU A CA 1
ATOM 1088 C C . GLU A 1 135 ? 1.233 14.384 18.380 1.00 92.25 135 GLU A C 1
ATOM 1090 O O . GLU A 1 135 ? 1.230 15.614 18.348 1.00 92.25 135 GLU A O 1
ATOM 1095 N N . ALA A 1 136 ? 2.321 13.671 18.075 1.00 92.19 136 ALA A N 1
ATOM 1096 C CA . ALA A 1 136 ? 3.579 14.260 17.629 1.00 92.19 136 ALA A CA 1
ATOM 1097 C C . ALA A 1 136 ? 3.529 14.801 16.185 1.00 92.19 136 ALA A C 1
ATOM 1099 O O . ALA A 1 136 ? 4.529 15.334 15.704 1.00 92.19 136 ALA A O 1
ATOM 1100 N N . GLY A 1 137 ? 2.405 14.643 15.474 1.00 87.56 137 GLY A N 1
ATOM 1101 C CA . GLY A 1 137 ? 2.253 15.035 14.070 1.00 87.56 137 GLY A CA 1
ATOM 1102 C C . GLY A 1 137 ? 3.036 14.154 13.094 1.00 87.56 137 GLY A C 1
ATOM 1103 O O . GLY A 1 137 ? 3.169 14.506 11.925 1.00 87.56 137 GLY A O 1
ATOM 1104 N N . GLN A 1 138 ? 3.557 13.018 13.563 1.00 87.12 138 GLN A N 1
ATOM 1105 C CA . GLN A 1 138 ? 4.337 12.083 12.757 1.00 87.12 138 GLN A CA 1
ATOM 1106 C C . GLN A 1 138 ? 3.470 11.152 11.917 1.00 87.12 138 GLN A C 1
ATOM 1108 O O . GLN A 1 138 ? 4.030 10.502 11.050 1.00 87.12 138 GLN A O 1
ATOM 1113 N N . LEU A 1 139 ? 2.158 11.071 12.171 1.00 88.62 139 LEU A N 1
ATOM 1114 C CA . LEU A 1 139 ? 1.174 10.386 11.328 1.00 88.62 139 LEU A CA 1
ATOM 1115 C C . LEU A 1 139 ? 0.007 11.348 11.047 1.00 88.62 139 LEU A C 1
ATOM 1117 O O . LEU A 1 139 ? -0.686 11.738 11.993 1.00 88.62 139 LEU A O 1
ATOM 1121 N N . PRO A 1 140 ? -0.252 11.738 9.786 1.00 86.38 140 PRO A N 1
ATOM 1122 C CA . PRO A 1 140 ? -1.236 12.770 9.464 1.00 86.38 140 PRO A CA 1
ATOM 1123 C C . PRO A 1 140 ? -2.669 12.210 9.427 1.00 86.38 140 PRO A C 1
ATOM 1125 O O . PRO A 1 140 ? -3.317 12.206 8.383 1.00 86.38 140 PRO A O 1
ATOM 1128 N N . ILE A 1 141 ? -3.171 11.704 10.560 1.00 87.50 141 ILE A N 1
ATOM 1129 C CA . ILE A 1 141 ? -4.494 11.061 10.671 1.00 87.50 141 ILE A CA 1
ATOM 1130 C C . ILE A 1 141 ? -5.252 11.498 11.917 1.00 87.50 141 ILE A C 1
ATOM 1132 O O . ILE A 1 141 ? -4.672 11.809 12.953 1.00 87.50 141 ILE A O 1
ATOM 1136 N N . SER A 1 142 ? -6.583 11.476 11.829 1.00 85.88 142 SER A N 1
ATOM 1137 C CA . SER A 1 142 ? -7.441 11.644 13.001 1.00 85.88 142 SER A CA 1
ATOM 1138 C C . SER A 1 142 ? -7.616 10.307 13.726 1.00 85.88 142 SER A C 1
ATOM 1140 O O . SER A 1 142 ? -7.955 9.320 13.065 1.00 85.88 142 SER A O 1
ATOM 1142 N N . PRO A 1 143 ? -7.515 10.268 15.068 1.00 85.50 143 PRO A N 1
ATOM 1143 C CA . PRO A 1 143 ? -7.834 9.071 15.844 1.00 85.50 143 PRO A CA 1
ATOM 1144 C C . PRO A 1 143 ? -9.243 8.519 15.601 1.00 85.50 143 PRO A C 1
ATOM 1146 O O . PRO A 1 143 ? -9.460 7.318 15.718 1.00 85.50 143 PRO A O 1
ATOM 1149 N N . ASN A 1 144 ? -10.197 9.376 15.220 1.00 86.12 144 ASN A N 1
ATOM 1150 C CA . ASN A 1 144 ? -11.584 8.978 14.961 1.00 86.12 144 ASN A CA 1
ATOM 1151 C C . ASN A 1 144 ? -11.737 8.067 13.733 1.00 86.12 144 ASN A C 1
ATOM 1153 O O . ASN A 1 144 ? -12.746 7.379 13.612 1.00 86.12 144 ASN A O 1
ATOM 1157 N N . ASN A 1 145 ? -10.751 8.058 12.832 1.00 84.81 145 ASN A N 1
ATOM 1158 C CA . ASN A 1 145 ? -10.772 7.239 11.619 1.00 84.81 145 ASN A CA 1
ATOM 1159 C C . ASN A 1 145 ? -10.077 5.879 11.812 1.00 84.81 145 ASN A C 1
ATOM 1161 O O . ASN A 1 145 ? -9.915 5.142 10.837 1.00 84.81 145 ASN A O 1
ATOM 1165 N N . ILE A 1 146 ? -9.649 5.561 13.041 1.00 92.12 146 ILE A N 1
ATOM 1166 C CA . ILE A 1 146 ? -8.878 4.361 13.374 1.00 92.12 146 ILE A CA 1
ATOM 1167 C C . ILE A 1 146 ? -9.772 3.338 14.078 1.00 92.12 146 ILE A C 1
ATOM 1169 O O . ILE A 1 146 ? -10.305 3.588 15.158 1.00 92.12 146 ILE A O 1
ATOM 1173 N N . GLU A 1 147 ? -9.880 2.148 13.495 1.00 95.25 147 GLU A N 1
ATOM 1174 C CA . GLU A 1 147 ? -10.428 0.953 14.133 1.00 95.25 147 GLU A CA 1
ATOM 1175 C C . GLU A 1 147 ? -9.268 0.082 14.632 1.00 95.25 147 GLU A C 1
ATOM 1177 O O . GLU A 1 147 ? -8.470 -0.429 13.844 1.00 95.25 147 GLU A O 1
ATOM 1182 N N . LEU A 1 148 ? -9.166 -0.084 15.952 1.00 94.81 148 LEU A N 1
ATOM 1183 C CA . LEU A 1 148 ? -8.217 -1.016 16.562 1.00 94.81 148 LEU A CA 1
ATOM 1184 C C . LEU A 1 148 ? -8.771 -2.440 16.469 1.00 94.81 148 LEU A C 1
ATOM 1186 O O . LEU A 1 148 ? -9.898 -2.695 16.896 1.00 94.81 148 LEU A O 1
ATOM 1190 N N . ILE A 1 149 ? -7.969 -3.366 15.949 1.00 95.06 149 ILE A N 1
ATOM 1191 C CA . ILE A 1 149 ? -8.317 -4.779 15.822 1.00 95.06 149 ILE A CA 1
ATOM 1192 C C . ILE A 1 149 ? -7.341 -5.619 16.640 1.00 95.06 149 ILE A C 1
ATOM 1194 O O . ILE A 1 149 ? -6.128 -5.578 16.439 1.00 95.06 149 ILE A O 1
ATOM 1198 N N . THR A 1 150 ? -7.890 -6.443 17.528 1.00 93.19 150 THR A N 1
ATOM 1199 C CA . THR A 1 150 ? -7.121 -7.462 18.239 1.00 93.19 150 THR A CA 1
ATOM 1200 C C . THR A 1 150 ? -6.884 -8.668 17.336 1.00 93.19 150 THR A C 1
ATOM 1202 O O . THR A 1 150 ? -7.833 -9.320 16.893 1.00 93.19 150 THR A O 1
ATOM 1205 N N . GLN A 1 151 ? -5.618 -8.997 17.094 1.00 91.62 151 GLN A N 1
ATOM 1206 C CA . GLN A 1 151 ? -5.223 -10.228 16.426 1.00 91.62 151 GLN A CA 1
ATOM 1207 C C . GLN A 1 151 ? -5.186 -11.377 17.439 1.00 91.62 151 GLN A C 1
ATOM 1209 O O . GLN A 1 151 ? -4.351 -11.406 18.343 1.00 91.62 151 GLN A O 1
ATOM 1214 N N . LYS A 1 152 ? -6.081 -12.350 17.260 1.00 88.50 152 LYS A N 1
ATOM 1215 C CA . LYS A 1 152 ? -6.034 -13.627 17.985 1.00 88.50 152 LYS A CA 1
ATOM 1216 C C . LYS A 1 152 ? -4.936 -14.512 17.391 1.00 88.50 152 LYS A C 1
ATOM 1218 O O . LYS A 1 152 ? -4.761 -14.505 16.176 1.00 88.50 152 LYS A O 1
ATOM 1223 N N . GLN A 1 153 ? -4.245 -15.301 18.219 1.00 77.81 153 GLN A N 1
ATOM 1224 C CA . GLN A 1 153 ? -3.071 -16.100 17.809 1.00 77.81 153 GLN A CA 1
ATOM 1225 C C . GLN A 1 153 ? -3.319 -17.034 16.608 1.00 77.81 153 GLN A C 1
ATOM 1227 O O . GLN A 1 153 ? -2.398 -17.318 15.851 1.00 77.81 153 GLN A O 1
ATOM 1232 N N . GLU A 1 154 ? -4.556 -17.488 16.411 1.00 77.88 154 GLU A N 1
ATOM 1233 C CA . GLU A 1 154 ? -4.937 -18.411 15.333 1.00 77.88 154 GLU A CA 1
ATOM 1234 C C . GLU A 1 154 ? -5.214 -17.715 13.988 1.00 77.88 154 GLU A C 1
ATOM 1236 O O . GLU A 1 154 ? -5.322 -18.381 12.960 1.00 77.88 154 GLU A O 1
ATOM 1241 N N . LEU A 1 155 ? -5.353 -16.385 13.974 1.00 84.44 155 LEU A N 1
ATOM 1242 C CA . LEU A 1 155 ? -5.729 -15.626 12.783 1.00 84.44 155 LEU A CA 1
ATOM 1243 C C . LEU A 1 155 ? -4.531 -14.865 12.218 1.00 84.44 155 LEU A C 1
ATOM 1245 O O . LEU A 1 155 ? -3.882 -14.069 12.901 1.00 84.44 155 LEU A O 1
ATOM 1249 N N . SER A 1 156 ? -4.272 -15.062 10.927 1.00 89.81 156 SER A N 1
ATOM 1250 C CA . SER A 1 156 ? -3.307 -14.236 10.206 1.00 89.81 156 SER A CA 1
ATOM 1251 C C . SER A 1 156 ? -3.884 -12.838 9.960 1.00 89.81 156 SER A C 1
ATOM 1253 O O . SER A 1 156 ? -5.087 -12.685 9.730 1.00 89.81 156 SER A O 1
ATOM 1255 N N . VAL A 1 157 ? -3.023 -11.815 9.936 1.00 90.69 157 VAL A N 1
ATOM 1256 C CA . VAL A 1 157 ? -3.422 -10.450 9.542 1.00 90.69 157 VAL A CA 1
ATOM 1257 C C . VAL A 1 157 ? -4.090 -10.455 8.166 1.00 90.69 157 VAL A C 1
ATOM 1259 O O . VAL A 1 157 ? -5.094 -9.778 7.966 1.00 90.69 157 VAL A O 1
ATOM 1262 N N . ARG A 1 158 ? -3.597 -11.280 7.237 1.00 92.50 158 ARG A N 1
ATOM 1263 C CA . ARG A 1 158 ? -4.170 -11.428 5.896 1.00 92.50 158 ARG A CA 1
ATOM 1264 C C . ARG A 1 158 ? -5.621 -11.911 5.926 1.00 92.50 158 ARG A C 1
ATOM 1266 O O . ARG A 1 158 ? -6.463 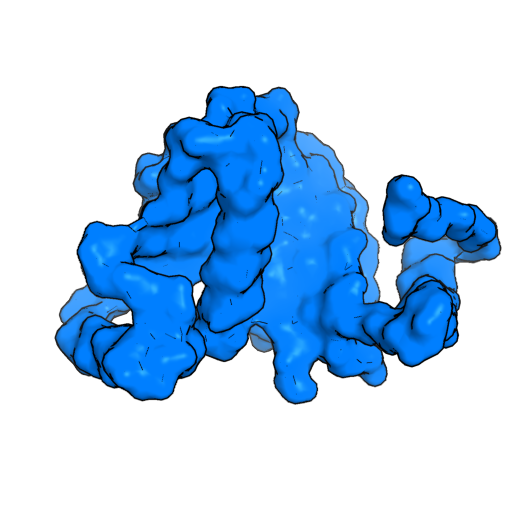-11.350 5.231 1.00 92.50 158 ARG A O 1
ATOM 1273 N N . SER A 1 159 ? -5.938 -12.903 6.759 1.00 93.25 159 SER A N 1
ATOM 1274 C CA . SER A 1 159 ? -7.313 -13.391 6.935 1.00 93.25 159 SER A CA 1
ATOM 1275 C C . SER A 1 159 ? -8.238 -12.275 7.429 1.00 93.25 159 SER A C 1
ATOM 1277 O O . SER A 1 159 ? -9.333 -12.105 6.902 1.00 93.25 159 SER A O 1
ATOM 1279 N N . ILE A 1 160 ? -7.767 -11.468 8.385 1.00 95.06 160 ILE A N 1
ATOM 1280 C CA . ILE A 1 160 ? -8.514 -10.325 8.927 1.00 95.06 160 ILE A CA 1
ATOM 1281 C C . ILE A 1 160 ? -8.734 -9.259 7.841 1.00 95.06 160 ILE A C 1
ATOM 1283 O O . ILE A 1 160 ? -9.839 -8.731 7.711 1.00 95.06 160 ILE A O 1
ATOM 1287 N N . VAL A 1 161 ? -7.715 -8.971 7.022 1.00 96.06 161 VAL A N 1
ATOM 1288 C CA . VAL A 1 161 ? -7.818 -8.038 5.886 1.00 96.06 161 VAL A CA 1
ATOM 1289 C C . VAL A 1 161 ? -8.892 -8.499 4.901 1.00 96.06 161 VAL A C 1
ATOM 1291 O O . VAL A 1 161 ? -9.757 -7.704 4.527 1.00 96.06 161 VAL A O 1
ATOM 1294 N N . ASN A 1 162 ? -8.871 -9.782 4.527 1.00 95.31 162 ASN A N 1
ATOM 1295 C CA . ASN A 1 162 ? -9.846 -10.388 3.619 1.00 95.31 162 ASN A CA 1
ATOM 1296 C C . ASN A 1 162 ? -11.276 -10.388 4.158 1.00 95.31 162 ASN A C 1
ATOM 1298 O O . ASN A 1 162 ? -12.217 -10.380 3.372 1.00 95.31 162 ASN A O 1
ATOM 1302 N N . GLU A 1 163 ? -11.461 -10.408 5.473 1.00 95.06 163 GLU A N 1
ATOM 1303 C CA . GLU A 1 163 ? -12.781 -10.306 6.093 1.00 95.06 163 GLU A CA 1
ATOM 1304 C C . GLU A 1 163 ? -13.267 -8.851 6.140 1.00 95.06 163 GLU A C 1
ATOM 1306 O O . GLU A 1 163 ? -14.384 -8.542 5.734 1.00 95.06 163 GLU A O 1
ATOM 1311 N N . LYS A 1 164 ? -12.418 -7.934 6.610 1.00 96.06 164 LYS A N 1
ATOM 1312 C CA . LYS A 1 164 ? -12.798 -6.546 6.921 1.00 96.06 164 LYS A CA 1
ATOM 1313 C C . LYS A 1 164 ? -12.772 -5.598 5.722 1.00 96.06 164 LYS A C 1
ATOM 1315 O O . LYS A 1 164 ? -13.364 -4.523 5.801 1.00 96.06 164 LYS A O 1
ATOM 1320 N N . SER A 1 165 ? -12.080 -5.956 4.638 1.00 96.69 165 SER A N 1
ATOM 1321 C CA . SER A 1 165 ? -11.886 -5.091 3.459 1.00 96.69 165 SER A CA 1
ATOM 1322 C C . SER A 1 165 ? -12.545 -5.612 2.182 1.00 96.69 165 SER A C 1
ATOM 1324 O O . SER A 1 165 ? -12.164 -5.195 1.093 1.00 96.69 165 SER A O 1
ATOM 1326 N N . GLN A 1 166 ? -13.541 -6.496 2.283 1.00 94.44 166 GLN A N 1
ATOM 1327 C CA . GLN A 1 166 ? -14.254 -7.028 1.108 1.00 94.44 166 GLN A CA 1
ATOM 1328 C C . GLN A 1 166 ? -14.900 -5.927 0.261 1.00 94.44 166 GLN A C 1
ATOM 1330 O O . GLN A 1 166 ? -14.845 -5.982 -0.968 1.00 94.44 166 GLN A O 1
ATOM 1335 N N . ASP A 1 167 ? -15.446 -4.914 0.935 1.00 92.12 167 ASP A N 1
ATOM 1336 C CA . ASP A 1 167 ? -16.137 -3.774 0.327 1.00 92.12 167 ASP A CA 1
ATOM 1337 C C . ASP A 1 167 ? -15.205 -2.583 0.039 1.00 92.12 167 ASP A C 1
ATOM 1339 O O . ASP A 1 167 ? -15.667 -1.506 -0.338 1.00 92.12 167 ASP A O 1
ATOM 1343 N N . ALA A 1 168 ? -13.892 -2.740 0.241 1.00 95.75 168 ALA A N 1
ATOM 1344 C CA . ALA A 1 168 ? -12.930 -1.686 -0.054 1.00 95.75 168 ALA A CA 1
ATOM 1345 C C . ALA A 1 168 ? -12.700 -1.566 -1.566 1.00 95.75 168 ALA A C 1
ATOM 1347 O O . ALA A 1 168 ? -12.384 -2.551 -2.238 1.00 95.75 168 ALA A O 1
ATOM 1348 N N . ASP A 1 169 ? -12.766 -0.341 -2.088 1.00 96.06 169 ASP A N 1
ATOM 1349 C CA . ASP A 1 169 ? -12.422 -0.046 -3.482 1.00 96.06 169 ASP A CA 1
ATOM 1350 C C . ASP A 1 169 ? -10.899 -0.053 -3.700 1.00 96.06 169 ASP A C 1
ATOM 1352 O O . ASP A 1 169 ? -10.405 -0.397 -4.776 1.00 96.06 169 ASP A O 1
ATOM 1356 N N . LEU A 1 170 ? -10.145 0.328 -2.665 1.00 97.81 170 LEU A N 1
ATOM 1357 C CA . LEU A 1 170 ? -8.691 0.232 -2.606 1.00 97.81 170 LEU A CA 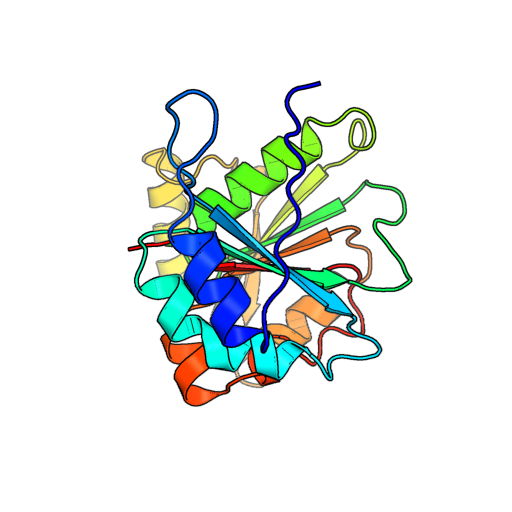1
ATOM 1358 C C . LEU A 1 170 ? -8.258 -0.122 -1.185 1.00 97.81 170 LEU A C 1
ATOM 1360 O O . LEU A 1 170 ? -8.659 0.536 -0.229 1.00 97.81 170 LEU A O 1
ATOM 1364 N N . THR A 1 171 ? -7.402 -1.129 -1.051 1.00 98.06 171 THR A N 1
ATOM 1365 C CA . THR A 1 171 ? -6.751 -1.468 0.218 1.00 98.06 171 THR A CA 1
ATOM 1366 C C . THR A 1 171 ? -5.262 -1.171 0.124 1.00 98.06 171 THR A C 1
ATOM 1368 O O . THR A 1 171 ? -4.615 -1.601 -0.821 1.00 98.06 171 THR A O 1
ATOM 1371 N N . ILE A 1 172 ? -4.713 -0.436 1.084 1.00 98.25 172 ILE A N 1
ATOM 1372 C CA . ILE A 1 172 ? -3.296 -0.079 1.159 1.00 98.25 172 ILE A CA 1
ATOM 1373 C C . ILE A 1 172 ? -2.666 -0.840 2.325 1.00 98.25 172 ILE A C 1
ATOM 1375 O O . ILE A 1 172 ? -3.190 -0.803 3.441 1.00 98.25 172 ILE A O 1
ATOM 1379 N N . ILE A 1 173 ? -1.574 -1.552 2.053 1.00 97.19 173 ILE A N 1
ATOM 1380 C CA . ILE A 1 173 ? -0.885 -2.418 3.018 1.00 97.19 173 ILE A CA 1
ATOM 1381 C C . ILE A 1 173 ? 0.614 -2.176 2.901 1.00 97.19 173 ILE A C 1
ATOM 1383 O O . ILE A 1 173 ? 1.151 -2.180 1.793 1.00 97.19 173 ILE A O 1
ATOM 1387 N N . GLY A 1 174 ? 1.313 -1.992 4.016 1.00 95.56 174 GLY A N 1
ATOM 1388 C CA . GLY A 1 174 ? 2.758 -1.863 3.982 1.00 95.56 174 GLY A CA 1
ATOM 1389 C C . GLY A 1 174 ? 3.447 -3.221 3.996 1.00 95.56 174 GLY A C 1
ATOM 1390 O O . GLY A 1 174 ? 2.953 -4.208 4.545 1.00 95.56 174 GLY A O 1
ATOM 1391 N N . PHE A 1 175 ? 4.631 -3.275 3.399 1.00 93.75 175 PHE A N 1
ATOM 1392 C CA . PHE A 1 175 ? 5.501 -4.438 3.481 1.00 93.75 175 PHE A CA 1
ATOM 1393 C C . PHE A 1 175 ? 6.959 -4.033 3.708 1.00 93.75 175 PHE A C 1
ATOM 1395 O O . PHE A 1 175 ? 7.354 -2.881 3.516 1.00 93.75 175 PHE A O 1
ATOM 1402 N N . ARG A 1 176 ? 7.763 -4.993 4.163 1.00 90.75 176 ARG A N 1
ATOM 1403 C CA . ARG A 1 176 ? 9.190 -4.833 4.443 1.00 90.75 176 ARG A CA 1
ATOM 1404 C C . ARG A 1 176 ? 10.006 -5.738 3.547 1.00 90.75 176 ARG A C 1
ATOM 1406 O O . ARG A 1 176 ? 9.558 -6.823 3.172 1.00 90.75 176 ARG A O 1
ATOM 1413 N N . GLU A 1 177 ? 11.237 -5.327 3.298 1.00 88.62 177 GLU A N 1
ATOM 1414 C CA . GLU A 1 177 ? 12.198 -6.101 2.526 1.00 88.62 177 GLU A CA 1
ATOM 1415 C C . GLU A 1 177 ? 12.469 -7.481 3.143 1.00 88.62 177 GLU A C 1
ATOM 1417 O O . GLU A 1 177 ? 12.575 -8.465 2.410 1.00 88.62 177 GLU A O 1
ATOM 1422 N N . GLU A 1 178 ? 12.530 -7.602 4.475 1.00 88.50 178 GLU A N 1
ATOM 1423 C CA . GLU A 1 178 ? 12.737 -8.904 5.124 1.00 88.50 178 GLU A CA 1
ATOM 1424 C C . GLU A 1 178 ? 11.614 -9.886 4.782 1.00 88.50 178 GLU A C 1
ATOM 1426 O O . GLU A 1 178 ? 11.874 -11.063 4.534 1.00 88.50 178 GLU A O 1
ATOM 1431 N N . MET A 1 179 ? 10.369 -9.407 4.703 1.00 88.81 179 MET A N 1
ATOM 1432 C CA . MET A 1 179 ? 9.227 -10.255 4.354 1.00 88.81 179 MET A CA 1
ATOM 1433 C C . MET A 1 179 ? 9.339 -10.764 2.915 1.00 88.81 179 MET A C 1
ATOM 1435 O O . MET A 1 179 ? 9.096 -11.944 2.668 1.00 88.81 179 MET A O 1
ATOM 1439 N N . VAL A 1 180 ? 9.801 -9.918 1.989 1.00 90.56 180 VAL A N 1
ATOM 1440 C CA . VAL A 1 180 ? 10.080 -10.314 0.598 1.00 90.56 180 VAL A CA 1
ATOM 1441 C C . VAL A 1 180 ? 11.205 -11.353 0.549 1.00 90.56 180 VAL A C 1
ATOM 1443 O O . VAL A 1 180 ? 11.099 -12.345 -0.163 1.00 90.56 180 VAL A O 1
ATOM 1446 N N . LYS A 1 181 ? 12.276 -11.178 1.335 1.00 88.12 181 LYS A N 1
ATOM 1447 C CA . LYS A 1 181 ? 13.405 -12.127 1.386 1.00 88.12 181 LYS A CA 1
ATOM 1448 C C . LYS A 1 181 ? 13.000 -13.508 1.907 1.00 88.12 181 LYS A C 1
ATOM 1450 O O . LYS A 1 181 ? 13.565 -14.501 1.456 1.00 88.12 181 LYS A O 1
ATOM 1455 N N . HIS A 1 182 ? 12.075 -13.567 2.865 1.00 89.06 182 HIS A N 1
ATOM 1456 C CA . HIS A 1 182 ? 11.667 -14.816 3.510 1.00 89.06 182 HIS A CA 1
ATOM 1457 C C . HIS A 1 182 ? 10.522 -15.536 2.791 1.00 89.06 182 HIS A C 1
ATOM 1459 O O . HIS A 1 182 ? 10.583 -16.754 2.655 1.00 89.06 182 HIS A O 1
ATOM 1465 N N . ALA A 1 183 ? 9.501 -14.803 2.345 1.00 88.88 183 ALA A N 1
ATOM 1466 C CA . ALA A 1 183 ? 8.273 -15.366 1.774 1.00 88.88 183 ALA A CA 1
ATOM 1467 C C . ALA A 1 183 ? 8.100 -15.070 0.269 1.00 88.88 183 ALA A C 1
ATOM 1469 O O . ALA A 1 183 ? 7.184 -15.584 -0.370 1.00 88.88 183 ALA A O 1
ATOM 1470 N N . GLY A 1 184 ? 8.982 -14.269 -0.336 1.00 91.69 184 GLY A N 1
ATOM 1471 C CA . GLY A 1 184 ? 8.974 -14.012 -1.775 1.00 91.69 184 GLY A CA 1
ATOM 1472 C C . GLY A 1 184 ? 7.654 -13.407 -2.252 1.00 91.69 184 GLY A C 1
ATOM 1473 O O . GLY A 1 184 ? 7.178 -12.411 -1.710 1.00 91.69 184 GLY A O 1
ATOM 1474 N N . LYS A 1 185 ? 7.059 -14.023 -3.278 1.00 91.94 185 LYS A N 1
ATOM 1475 C CA . LYS A 1 185 ? 5.790 -13.577 -3.871 1.00 91.94 185 LYS A CA 1
ATOM 1476 C C . LYS A 1 185 ? 4.574 -13.802 -2.970 1.00 91.94 185 LYS A C 1
ATOM 1478 O O . LYS A 1 185 ? 3.590 -13.083 -3.110 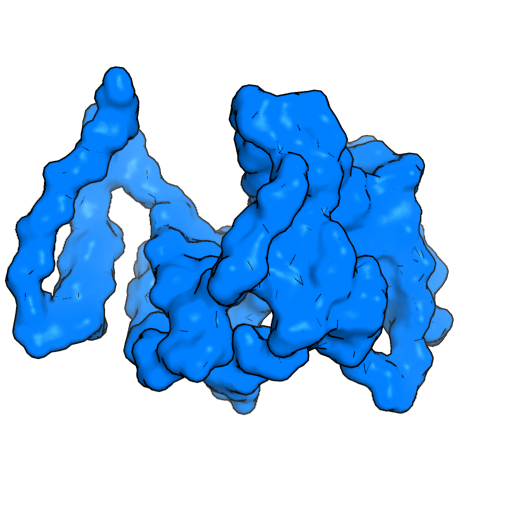1.00 91.94 185 LYS A O 1
ATOM 1483 N N . GLU A 1 186 ? 4.649 -14.747 -2.031 1.00 92.19 186 GLU A N 1
ATOM 1484 C CA . GLU A 1 186 ? 3.503 -15.161 -1.211 1.00 92.19 186 GLU A CA 1
ATOM 1485 C C . GLU A 1 186 ? 2.961 -14.011 -0.361 1.00 92.19 186 GLU A C 1
ATOM 1487 O O . GLU A 1 186 ? 1.803 -14.040 0.040 1.00 92.19 186 GLU A O 1
ATOM 1492 N N . ILE A 1 187 ? 3.763 -12.973 -0.087 1.00 92.19 187 ILE A N 1
ATOM 1493 C CA . ILE A 1 187 ? 3.312 -11.800 0.673 1.00 92.19 187 ILE A CA 1
ATOM 1494 C C . ILE A 1 187 ? 2.278 -10.951 -0.076 1.00 92.19 187 ILE A C 1
ATOM 1496 O O . ILE A 1 187 ? 1.529 -10.228 0.574 1.00 92.19 187 ILE A O 1
ATOM 1500 N N . PHE A 1 188 ? 2.231 -11.048 -1.408 1.00 94.31 188 PHE A N 1
ATOM 1501 C CA . PHE A 1 188 ? 1.327 -10.280 -2.272 1.00 94.31 188 PHE A CA 1
ATOM 1502 C C . PHE A 1 188 ? 0.128 -11.106 -2.770 1.00 94.31 188 PHE A C 1
ATOM 1504 O O . PHE A 1 188 ? -0.764 -10.569 -3.430 1.00 94.31 188 PHE A O 1
ATOM 1511 N N . GLU A 1 189 ? 0.112 -12.404 -2.469 1.00 91.31 189 GLU A N 1
ATOM 1512 C CA . GLU A 1 189 ? -0.936 -13.362 -2.836 1.00 91.31 189 GLU A CA 1
ATOM 1513 C C . GLU A 1 189 ? -1.961 -13.526 -1.689 1.00 91.31 189 GLU A C 1
ATOM 1515 O O . GLU A 1 189 ? -1.810 -12.943 -0.613 1.00 91.31 189 GLU A O 1
ATOM 1520 N N . ASP A 1 190 ? -3.024 -14.300 -1.923 1.00 90.31 190 ASP A N 1
ATOM 1521 C CA . ASP A 1 190 ? -4.104 -14.606 -0.970 1.00 90.31 190 ASP A CA 1
ATOM 1522 C C . ASP A 1 190 ? -4.929 -13.387 -0.503 1.00 90.31 190 ASP A C 1
ATOM 1524 O O . ASP A 1 190 ? -5.347 -13.297 0.655 1.00 90.31 190 ASP A O 1
ATOM 1528 N N . TYR A 1 191 ? -5.162 -12.418 -1.392 1.00 93.38 191 TYR A N 1
ATOM 1529 C CA . TYR A 1 191 ? -6.046 -11.263 -1.154 1.00 93.38 191 TYR A CA 1
ATOM 1530 C C . TYR A 1 191 ? -7.323 -11.311 -2.015 1.00 93.38 191 TYR A C 1
ATOM 1532 O O . TYR A 1 191 ? -7.890 -10.272 -2.348 1.00 93.38 191 TYR A O 1
ATOM 1540 N N . GLU A 1 192 ? -7.782 -12.486 -2.447 1.00 87.50 192 GLU A N 1
ATOM 1541 C CA . GLU A 1 192 ? -8.835 -12.672 -3.468 1.00 87.50 192 GLU A CA 1
ATOM 1542 C C . GLU A 1 192 ? -10.195 -12.095 -3.056 1.00 87.50 192 GLU A C 1
ATOM 1544 O O . GLU A 1 192 ? -11.003 -11.726 -3.912 1.00 87.50 192 GLU A O 1
ATOM 1549 N N . ALA A 1 193 ? -10.460 -12.007 -1.750 1.00 90.00 193 ALA A N 1
ATOM 1550 C CA . ALA A 1 193 ? -11.712 -11.465 -1.230 1.00 90.00 193 ALA A CA 1
ATOM 1551 C C . ALA A 1 193 ? -11.789 -9.933 -1.347 1.00 90.00 193 ALA A C 1
ATOM 1553 O O . ALA A 1 193 ? -12.889 -9.377 -1.394 1.00 90.00 193 ALA A O 1
ATOM 1554 N N . VAL A 1 194 ? -10.636 -9.267 -1.432 1.00 93.94 194 VAL A N 1
ATOM 1555 C CA . VAL A 1 194 ? -10.486 -7.808 -1.495 1.00 93.94 194 VAL A CA 1
ATOM 1556 C C . VAL A 1 194 ? -10.314 -7.359 -2.947 1.00 93.94 194 VAL A C 1
ATOM 1558 O O . VAL A 1 194 ? -9.811 -8.112 -3.782 1.00 93.94 194 VAL A O 1
ATOM 1561 N N . GLY A 1 195 ? -10.729 -6.129 -3.261 1.00 93.38 195 GLY A N 1
ATOM 1562 C CA . GLY A 1 195 ? -10.512 -5.500 -4.566 1.00 93.38 195 GLY A CA 1
ATOM 1563 C C . GLY A 1 195 ? -9.034 -5.223 -4.874 1.00 93.38 195 GLY A C 1
ATOM 1564 O O . GLY A 1 195 ? -8.158 -6.077 -4.704 1.00 93.38 195 GLY A O 1
ATOM 1565 N N . ASN A 1 196 ? -8.743 -4.019 -5.360 1.00 97.06 196 ASN A N 1
ATOM 1566 C CA . ASN A 1 196 ? -7.369 -3.604 -5.630 1.00 97.06 196 ASN A CA 1
ATOM 1567 C C . ASN A 1 196 ? -6.571 -3.471 -4.326 1.00 97.06 196 ASN A C 1
ATOM 1569 O O . ASN A 1 196 ? -7.061 -2.894 -3.351 1.00 97.06 196 ASN A O 1
ATOM 1573 N N . VAL A 1 197 ? -5.334 -3.973 -4.325 1.00 97.94 197 VAL A N 1
ATOM 1574 C CA . VAL A 1 197 ? -4.418 -3.861 -3.181 1.00 97.94 197 VAL A CA 1
ATOM 1575 C C . VAL A 1 197 ? -3.159 -3.118 -3.607 1.00 97.94 197 VAL A C 1
ATOM 1577 O O . VAL A 1 197 ? -2.493 -3.528 -4.553 1.00 97.94 197 VAL A O 1
ATOM 1580 N N . LEU A 1 198 ? -2.840 -2.022 -2.928 1.00 98.19 198 LEU A N 1
ATOM 1581 C CA . LEU A 1 198 ? -1.613 -1.261 -3.113 1.00 98.19 198 LEU A CA 1
ATOM 1582 C C . LEU A 1 198 ? -0.646 -1.601 -1.982 1.00 98.19 198 LEU A C 1
ATOM 1584 O O . LEU A 1 198 ? -0.843 -1.195 -0.837 1.00 98.19 198 LEU A O 1
ATOM 1588 N N . PHE A 1 199 ? 0.394 -2.347 -2.317 1.00 97.25 199 PHE A N 1
ATOM 1589 C CA . PHE A 1 199 ? 1.464 -2.685 -1.396 1.00 97.25 199 PHE A CA 1
ATOM 1590 C C . PHE A 1 199 ? 2.507 -1.574 -1.391 1.00 97.25 199 PHE A C 1
ATOM 1592 O O . PHE A 1 199 ? 2.948 -1.149 -2.458 1.00 97.25 199 PHE A O 1
ATOM 1599 N N . VAL A 1 200 ? 2.895 -1.108 -0.206 1.00 97.00 200 VAL A N 1
ATOM 1600 C CA . VAL A 1 200 ? 3.761 0.063 -0.028 1.00 97.00 200 VAL A CA 1
ATOM 1601 C C . VAL A 1 200 ? 5.018 -0.309 0.745 1.00 97.00 200 VAL A C 1
ATOM 1603 O O . VAL A 1 200 ? 4.943 -0.892 1.825 1.00 97.00 200 VAL A O 1
ATOM 1606 N N . ASN A 1 201 ? 6.175 0.062 0.214 1.00 94.94 201 ASN A N 1
ATOM 1607 C CA . ASN A 1 201 ? 7.451 -0.030 0.904 1.00 94.94 201 ASN A CA 1
ATOM 1608 C C . ASN A 1 201 ? 8.201 1.293 0.731 1.00 94.94 201 ASN A C 1
ATOM 1610 O O . ASN A 1 201 ? 8.489 1.685 -0.396 1.00 94.94 201 ASN A O 1
ATOM 1614 N N . THR A 1 202 ? 8.483 1.987 1.829 1.00 92.88 202 THR A N 1
ATOM 1615 C CA . THR A 1 202 ? 9.224 3.252 1.794 1.00 92.88 202 THR A CA 1
ATOM 1616 C C . THR A 1 202 ? 10.731 3.018 1.759 1.00 92.88 202 THR A C 1
ATOM 1618 O O . THR A 1 202 ? 11.228 2.041 2.333 1.00 92.88 202 THR A O 1
ATOM 1621 N N . ALA A 1 203 ? 11.462 3.885 1.056 1.00 86.31 203 ALA A N 1
ATOM 1622 C CA . ALA A 1 203 ? 12.922 3.951 1.126 1.00 86.31 203 ALA A CA 1
ATOM 1623 C C . ALA A 1 203 ? 13.378 4.330 2.545 1.00 86.31 203 ALA A C 1
ATOM 1625 O O . ALA A 1 203 ? 12.718 5.130 3.212 1.00 86.31 203 ALA A O 1
ATOM 1626 N N . GLU A 1 204 ? 14.471 3.713 3.007 1.00 66.56 204 GLU A N 1
ATOM 1627 C CA . GLU A 1 204 ? 15.127 4.067 4.279 1.00 66.56 204 GLU A CA 1
ATOM 1628 C C . GLU A 1 204 ? 16.252 5.072 4.047 1.00 66.56 204 GLU A C 1
ATOM 1630 O O . GLU A 1 204 ? 17.000 4.874 3.067 1.00 66.56 204 GLU A O 1
#